Protein AF-0000000068550332 (afdb_homodimer)

Nearest PDB structures (foldseek):
  2cj7-assembly1_A  TM=9.529E-01  e=4.334E-08  Nicotiana tabacum
  2cj5-assembly1_A  TM=9.424E-01  e=5.499E-08  Nicotiana tabacum
  1xg2-assembly1_B  TM=8.913E-01  e=8.696E-07  Actinidia chinensis
  1x91-assembly1_A  TM=8.132E-01  e=9.682E-05  Arabidopsis thaliana
  1x8z-assembly3_A  TM=7.225E-01  e=2.435E-05  Arabidopsis thaliana

pLDDT: mean 89.05, std 18.59, range [26.64, 98.94]

Structure (mmCIF, N/CA/C/O backbone):
data_AF-0000000068550332-model_v1
#
loop_
_entity.id
_entity.type
_entity.pdbx_description
1 polymer 'Pectinesterase inhibitor domain-containing protein'
#
loop_
_atom_site.group_PDB
_atom_site.id
_atom_site.type_symbol
_atom_site.label_atom_id
_atom_site.label_alt_id
_atom_site.label_comp_id
_atom_site.label_asym_id
_atom_site.label_entity_id
_atom_site.label_seq_id
_atom_site.pdbx_PDB_ins_code
_atom_site.Cartn_x
_atom_site.Cartn_y
_atom_site.Cartn_z
_atom_site.occupancy
_atom_site.B_iso_or_equiv
_atom_site.auth_seq_id
_atom_site.auth_comp_id
_atom_site.auth_asym_id
_atom_site.auth_atom_id
_atom_site.pdbx_PDB_model_num
ATOM 1 N N . MET A 1 1 ? -33.625 -45.406 -83.438 1 26.64 1 MET A N 1
ATOM 2 C CA . MET A 1 1 ? -33.844 -45.594 -82 1 26.64 1 MET A CA 1
ATOM 3 C C . MET A 1 1 ? -32.531 -45.469 -81.25 1 26.64 1 MET A C 1
ATOM 5 O O . MET A 1 1 ? -32.438 -45.938 -80.125 1 26.64 1 MET A O 1
ATOM 9 N N . LYS A 1 2 ? -31.453 -45 -82 1 42 2 LYS A N 1
ATOM 10 C CA . LYS A 1 2 ? -30.094 -45.031 -81.438 1 42 2 LYS A CA 1
ATOM 11 C C . LYS A 1 2 ? -30.016 -44.344 -80.062 1 42 2 LYS A C 1
ATOM 13 O O . LYS A 1 2 ? -30.203 -43.125 -80 1 42 2 LYS A O 1
ATOM 18 N N . HIS A 1 3 ? -30.484 -45.094 -78.938 1 33.84 3 HIS A N 1
ATOM 19 C CA . HIS A 1 3 ? -30.547 -44.5 -77.625 1 33.84 3 HIS A CA 1
ATOM 20 C C . HIS A 1 3 ? -29.156 -44.312 -77 1 33.84 3 HIS A C 1
ATOM 22 O O . HIS A 1 3 ? -28.328 -45.219 -77.062 1 33.84 3 HIS A O 1
ATOM 28 N N . PHE A 1 4 ? -28.594 -43.188 -77.188 1 49.72 4 PHE A N 1
ATOM 29 C CA . PHE A 1 4 ? -27.359 -42.719 -76.562 1 49.72 4 PHE A CA 1
ATOM 30 C C . PHE A 1 4 ? -27.453 -42.781 -75.062 1 49.72 4 PHE A C 1
ATOM 32 O O . PHE A 1 4 ? -28.281 -42.094 -74.438 1 49.72 4 PHE A O 1
ATOM 39 N N . SER A 1 5 ? -27.094 -43.938 -74.438 1 38.97 5 SER A N 1
ATOM 40 C CA . SER A 1 5 ? -27.047 -44.062 -73 1 38.97 5 SER A CA 1
ATOM 41 C C . SER A 1 5 ? -25.969 -43.156 -72.375 1 38.97 5 SER A C 1
ATOM 43 O O . SER A 1 5 ? -24.844 -43.125 -72.875 1 38.97 5 SER A O 1
ATOM 45 N N . LEU A 1 6 ? -26.359 -42 -71.75 1 48.56 6 LEU A N 1
ATOM 46 C CA . LEU A 1 6 ? -25.641 -41.031 -70.875 1 48.56 6 LEU A CA 1
ATOM 47 C C . LEU A 1 6 ? -25.016 -41.75 -69.688 1 48.56 6 LEU A C 1
ATOM 49 O O . LEU A 1 6 ? -25.703 -42.344 -68.875 1 48.56 6 LEU A O 1
ATOM 53 N N . ASN A 1 7 ? -23.703 -42.156 -69.75 1 45.88 7 ASN A N 1
ATOM 54 C CA . ASN A 1 7 ? -22.906 -42.625 -68.625 1 45.88 7 ASN A CA 1
ATOM 55 C C . ASN A 1 7 ? -22.812 -41.562 -67.5 1 45.88 7 ASN A C 1
ATOM 57 O O . ASN A 1 7 ? -22.266 -40.469 -67.75 1 45.88 7 ASN A O 1
ATOM 61 N N . THR A 1 8 ? -23.734 -41.594 -66.5 1 45.69 8 THR A N 1
ATOM 62 C CA . THR A 1 8 ? -23.703 -40.781 -65.312 1 45.69 8 THR A CA 1
ATOM 63 C C . THR A 1 8 ? -22.438 -41.062 -64.5 1 45.69 8 THR A C 1
ATOM 65 O O . THR A 1 8 ? -22.203 -42.219 -64.062 1 45.69 8 THR A O 1
ATOM 68 N N . LEU A 1 9 ? -21.344 -40.375 -64.688 1 47.81 9 LEU A N 1
ATOM 69 C CA . LEU A 1 9 ? -20.141 -40.375 -63.875 1 47.81 9 LEU A CA 1
ATOM 70 C C . LEU A 1 9 ? -20.469 -40 -62.438 1 47.81 9 LEU A C 1
ATOM 72 O O . LEU A 1 9 ? -20.938 -38.875 -62.156 1 47.81 9 LEU A O 1
ATOM 76 N N . LEU A 1 10 ? -20.797 -41 -61.531 1 45.97 10 LEU A N 1
ATOM 77 C CA . LEU A 1 10 ? -20.953 -40.812 -60.094 1 45.97 10 LEU A CA 1
ATOM 78 C C . LEU A 1 10 ? -19.672 -40.281 -59.469 1 45.97 10 LEU A C 1
ATOM 80 O O . LEU A 1 10 ? -18.641 -41 -59.469 1 45.97 10 LEU A O 1
ATOM 84 N N . CYS A 1 11 ? -19.453 -38.969 -59.375 1 43.91 11 CYS A N 1
ATOM 85 C CA . CYS A 1 11 ? -18.391 -38.344 -58.594 1 43.91 11 CYS A CA 1
ATOM 86 C C . CYS A 1 11 ? -18.516 -38.688 -57.094 1 43.91 11 CYS A C 1
ATOM 88 O O . CYS A 1 11 ? -19.453 -38.25 -56.438 1 43.91 11 CYS A O 1
ATOM 90 N N . THR A 1 12 ? -17.938 -39.781 -56.688 1 48.44 12 THR A N 1
ATOM 91 C CA . THR A 1 12 ? -17.812 -40.094 -55.25 1 48.44 12 THR A CA 1
ATOM 92 C C . THR A 1 12 ? -17.078 -38.969 -54.531 1 48.44 12 THR A C 1
ATOM 94 O O . THR A 1 12 ? -15.922 -38.688 -54.812 1 48.44 12 THR A O 1
ATOM 97 N N . ILE A 1 13 ? -17.797 -38.031 -53.938 1 48.75 13 ILE A N 1
ATOM 98 C CA . ILE A 1 13 ? -17.234 -37.062 -53 1 48.75 13 ILE A CA 1
ATOM 99 C C . ILE A 1 13 ? -16.656 -37.812 -51.781 1 48.75 13 ILE A C 1
ATOM 101 O O . ILE A 1 13 ? -17.391 -38.438 -51.031 1 48.75 13 ILE A O 1
ATOM 105 N N . VAL A 1 14 ? -15.398 -38.188 -51.812 1 49.75 14 VAL A N 1
ATOM 106 C CA . VAL A 1 14 ? -14.695 -38.656 -50.625 1 49.75 14 VAL A CA 1
ATOM 107 C C . VAL A 1 14 ? -14.719 -37.594 -49.531 1 49.75 14 VAL A C 1
ATOM 109 O O . VAL A 1 14 ? -14.133 -36.531 -49.719 1 49.75 14 VAL A O 1
ATOM 112 N N . VAL A 1 15 ? -15.758 -37.594 -48.688 1 47.72 15 VAL A N 1
ATOM 113 C CA . VAL A 1 15 ? -15.742 -36.781 -47.5 1 47.72 15 VAL A CA 1
ATOM 114 C C . VAL A 1 15 ? -14.578 -37.219 -46.594 1 47.72 15 VAL A C 1
ATOM 116 O O . VAL A 1 15 ? -14.562 -38.344 -46.062 1 47.72 15 VAL A O 1
ATOM 119 N N . ALA A 1 16 ? -13.383 -36.719 -46.875 1 48.03 16 ALA A N 1
ATOM 120 C CA . ALA A 1 16 ? -12.32 -36.875 -45.906 1 48.03 16 ALA A CA 1
ATOM 121 C C . ALA A 1 16 ? -12.812 -36.5 -44.5 1 48.03 16 ALA A C 1
ATOM 123 O O . ALA A 1 16 ? -13.172 -35.375 -44.25 1 48.03 16 ALA A O 1
ATOM 124 N N . SER A 1 17 ? -13.336 -37.469 -43.812 1 45.19 17 SER A N 1
ATOM 125 C CA . SER A 1 17 ? -13.539 -37.25 -42.375 1 45.19 17 SER A CA 1
ATOM 126 C C . SER A 1 17 ? -12.289 -36.656 -41.719 1 45.19 17 SER A C 1
ATOM 128 O O . SER A 1 17 ? -11.273 -37.344 -41.594 1 45.19 17 SER A O 1
ATOM 130 N N . ILE A 1 18 ? -12.086 -35.406 -41.938 1 47.22 18 ILE A N 1
ATOM 131 C CA . ILE A 1 18 ? -11.102 -34.844 -41.031 1 47.22 18 ILE A CA 1
ATOM 132 C C . ILE A 1 18 ? -11.352 -35.312 -39.625 1 47.22 18 ILE A C 1
ATOM 134 O O . ILE A 1 18 ? -12.359 -34.969 -39 1 47.22 18 ILE A O 1
ATOM 138 N N . ALA A 1 19 ? -10.914 -36.531 -39.25 1 46.69 19 ALA A N 1
ATOM 139 C CA . ALA A 1 19 ? -10.82 -36.844 -37.812 1 46.69 19 ALA A CA 1
ATOM 140 C C . ALA A 1 19 ? -10.25 -35.688 -37.031 1 46.69 19 ALA A C 1
ATOM 142 O O . ALA A 1 19 ? -9.062 -35.344 -37.156 1 46.69 19 ALA A O 1
ATOM 143 N N . ILE A 1 20 ? -11.07 -34.719 -36.688 1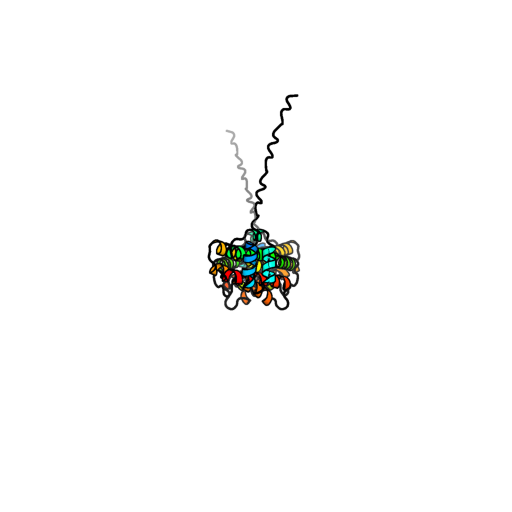 44.22 20 ILE A N 1
ATOM 144 C CA . ILE A 1 20 ? -10.633 -33.844 -35.625 1 44.22 20 ILE A CA 1
ATOM 145 C C . ILE A 1 20 ? -10.031 -34.656 -34.5 1 44.22 20 ILE A C 1
ATOM 147 O O . ILE A 1 20 ? -10.734 -35.469 -33.875 1 44.22 20 ILE A O 1
ATOM 151 N N . ALA A 1 21 ? -8.836 -35.125 -34.562 1 43.44 21 ALA A N 1
ATOM 152 C CA . ALA A 1 21 ? -8.172 -35.656 -33.375 1 43.44 21 ALA A CA 1
ATOM 153 C C . ALA A 1 21 ? -8.68 -34.969 -32.094 1 43.44 21 ALA A C 1
ATOM 155 O O . ALA A 1 21 ? -8.672 -33.719 -32.031 1 43.44 21 ALA A O 1
ATOM 156 N N . PRO A 1 22 ? -9.602 -35.406 -31.312 1 43.31 22 PRO A N 1
ATOM 157 C CA . PRO A 1 22 ? -10.102 -34.781 -30.094 1 43.31 22 PRO A CA 1
ATOM 158 C C . PRO A 1 22 ? -9.016 -34.031 -29.328 1 43.31 22 PRO A C 1
ATOM 160 O O . PRO A 1 22 ? -7.844 -34.406 -29.391 1 43.31 22 PRO A O 1
ATOM 163 N N . CYS A 1 23 ? -9.164 -32.719 -28.766 1 46.66 23 CYS A N 1
ATOM 164 C CA . CYS A 1 23 ? -8.68 -31.875 -27.688 1 46.66 23 CYS A CA 1
ATOM 165 C C . CYS A 1 23 ? -8.281 -32.688 -26.469 1 46.66 23 CYS A C 1
ATOM 167 O O . CYS A 1 23 ? -8.742 -32.438 -25.359 1 46.66 23 CYS A O 1
ATOM 169 N N . GLU A 1 24 ? -8.211 -33.969 -26.578 1 52.16 24 GLU A N 1
ATOM 170 C CA . GLU A 1 24 ? -7.863 -34.938 -25.531 1 52.16 24 GLU A CA 1
ATOM 171 C C . GLU A 1 24 ? -6.555 -34.562 -24.844 1 52.16 24 GLU A C 1
ATOM 173 O O . GLU A 1 24 ? -6.406 -34.719 -23.625 1 52.16 24 GLU A O 1
ATOM 178 N N . SER A 1 25 ? -5.633 -34.031 -25.672 1 53.47 25 SER A N 1
ATOM 179 C CA . SER A 1 25 ? -4.285 -33.781 -25.172 1 53.47 25 SER A CA 1
ATOM 180 C C . SER A 1 25 ? -4.293 -32.656 -24.125 1 53.47 25 SER A C 1
ATOM 182 O O . SER A 1 25 ? -3.662 -32.781 -23.078 1 53.47 25 SER A O 1
ATOM 184 N N . ASP A 1 26 ? -5.273 -31.703 -24.359 1 66.69 26 ASP A N 1
ATOM 185 C CA . ASP A 1 26 ? -5.297 -30.578 -23.438 1 66.69 26 ASP A CA 1
ATOM 186 C C . ASP A 1 26 ? -5.941 -30.969 -22.109 1 66.69 26 ASP A C 1
ATOM 188 O O . ASP A 1 26 ? -5.434 -30.609 -21.047 1 66.69 26 ASP A O 1
ATOM 192 N N . ASP A 1 27 ? -6.84 -32 -22.281 1 84.44 27 ASP A N 1
ATOM 193 C CA . ASP A 1 27 ? -7.551 -32.406 -21.062 1 84.44 27 ASP A CA 1
ATOM 194 C C . ASP A 1 27 ? -6.68 -33.281 -20.188 1 84.44 27 ASP A C 1
ATOM 196 O O . ASP A 1 27 ? -6.711 -33.188 -18.969 1 84.44 27 ASP A O 1
ATOM 200 N N . LYS A 1 28 ? -5.898 -34.062 -20.906 1 91.12 28 LYS A N 1
ATOM 201 C CA . LYS A 1 28 ? -5.027 -34.938 -20.109 1 91.12 28 LYS A CA 1
ATOM 202 C C . LYS A 1 28 ? -3.932 -34.156 -19.422 1 91.12 28 LYS A C 1
ATOM 204 O O . LYS A 1 28 ? -3.625 -34.375 -18.25 1 91.12 28 LYS A O 1
ATOM 209 N N . LEU A 1 29 ? -3.381 -33.25 -20.125 1 95.31 29 LEU A N 1
ATOM 210 C CA . LEU A 1 29 ? -2.344 -32.406 -19.562 1 95.31 29 LEU A CA 1
ATOM 211 C C . LEU A 1 29 ? -2.871 -31.625 -18.359 1 95.31 29 LEU A C 1
ATOM 213 O O . LEU A 1 29 ? -2.219 -31.578 -17.312 1 95.31 29 LEU A O 1
ATOM 217 N N . ILE A 1 30 ? -4.039 -31.078 -18.516 1 97.38 30 ILE A N 1
ATOM 218 C CA . ILE A 1 30 ? -4.652 -30.281 -17.453 1 97.38 30 ILE A CA 1
ATOM 219 C C . ILE A 1 30 ? -4.938 -31.172 -16.25 1 97.38 30 ILE A C 1
ATOM 221 O O . ILE A 1 30 ? -4.559 -30.844 -15.125 1 97.38 30 ILE A O 1
ATOM 225 N N . THR A 1 31 ? -5.531 -32.312 -16.5 1 96.12 31 THR A N 1
ATOM 226 C CA . THR A 1 31 ? -5.93 -33.188 -15.414 1 96.12 31 THR A CA 1
ATOM 227 C C . THR A 1 31 ? -4.703 -33.75 -14.68 1 96.12 31 THR A C 1
ATOM 229 O O . THR A 1 31 ? -4.68 -33.781 -13.445 1 96.12 31 THR A O 1
ATOM 232 N N . GLU A 1 32 ? -3.697 -34.125 -15.336 1 97 32 GLU A N 1
ATOM 233 C CA . GLU A 1 32 ? -2.484 -34.656 -14.727 1 97 32 GLU A CA 1
ATOM 234 C C . GLU A 1 32 ? -1.747 -33.594 -13.93 1 97 32 GLU A C 1
ATOM 236 O O . GLU A 1 32 ? -1.318 -33.844 -12.797 1 97 32 GLU A O 1
ATOM 241 N N . THR A 1 33 ? -1.634 -32.469 -14.562 1 98.12 33 THR A N 1
ATOM 242 C CA . THR A 1 33 ? -0.963 -31.375 -13.883 1 98.12 33 THR A CA 1
ATOM 243 C C . THR A 1 33 ? -1.729 -30.969 -12.625 1 98.12 33 THR A C 1
ATOM 245 O O . THR A 1 33 ? -1.137 -30.797 -11.555 1 98.12 33 THR A O 1
ATOM 248 N N . CYS A 1 34 ? -3.021 -30.844 -12.719 1 98.62 34 CYS A N 1
ATOM 249 C CA . CYS A 1 34 ? -3.852 -30.359 -11.625 1 98.62 34 CYS A CA 1
ATOM 250 C C . CYS A 1 34 ? -3.938 -31.391 -10.508 1 98.62 34 CYS A C 1
ATOM 252 O O . CYS A 1 34 ? -4.109 -31.031 -9.336 1 98.62 34 CYS A O 1
ATOM 254 N N . SER A 1 35 ? -3.758 -32.625 -10.828 1 98.62 35 SER A N 1
ATOM 255 C CA . SER A 1 35 ? -3.84 -33.688 -9.812 1 98.62 35 SER A CA 1
ATOM 256 C C . SER A 1 35 ? -2.721 -33.531 -8.781 1 98.62 35 SER A C 1
ATOM 258 O O . SER A 1 35 ? -2.826 -34.062 -7.668 1 98.62 35 SER A O 1
ATOM 260 N N . LYS A 1 36 ? -1.7 -32.781 -9.117 1 98.62 36 LYS A N 1
ATOM 261 C CA . LYS A 1 36 ? -0.536 -32.625 -8.25 1 98.62 36 LYS A CA 1
ATOM 262 C C . LYS A 1 36 ? -0.575 -31.297 -7.52 1 98.62 36 LYS A C 1
ATOM 264 O O . LYS A 1 36 ? 0.434 -30.859 -6.961 1 98.62 36 LYS A O 1
ATOM 269 N N . THR A 1 37 ? -1.691 -30.688 -7.52 1 98.75 37 THR A N 1
ATOM 270 C CA . THR A 1 37 ? -1.859 -29.438 -6.797 1 98.75 37 THR A CA 1
ATOM 271 C C . THR A 1 37 ? -2.682 -29.641 -5.527 1 98.75 37 THR A C 1
ATOM 273 O O . THR A 1 37 ? -3.373 -30.656 -5.395 1 98.75 37 THR A O 1
ATOM 276 N N . PRO A 1 38 ? -2.631 -28.641 -4.602 1 98.75 38 PRO A N 1
ATOM 277 C CA . PRO A 1 38 ? -3.389 -28.797 -3.359 1 98.75 38 PRO A CA 1
ATOM 278 C C . PRO A 1 38 ? -4.898 -28.703 -3.574 1 98.75 38 PRO A C 1
ATOM 280 O O . PRO A 1 38 ? -5.676 -29.156 -2.723 1 98.75 38 PRO A O 1
ATOM 283 N N . TYR A 1 39 ? -5.324 -28.188 -4.664 1 98.62 39 TYR A N 1
ATOM 284 C CA . TYR A 1 39 ? -6.738 -28.016 -4.984 1 98.62 39 TYR A CA 1
ATOM 285 C C . TYR A 1 39 ? -7.039 -28.5 -6.398 1 98.62 39 TYR A C 1
ATOM 287 O O . TYR A 1 39 ? -7.367 -27.688 -7.273 1 98.62 39 TYR A O 1
ATOM 295 N N . PRO A 1 40 ? -7.023 -29.844 -6.586 1 98.5 40 PRO A N 1
ATOM 296 C CA . PRO A 1 40 ? -7.098 -30.391 -7.945 1 98.5 40 PRO A CA 1
ATOM 297 C C . PRO A 1 40 ? -8.375 -29.984 -8.672 1 98.5 40 PRO A C 1
ATOM 299 O O . PRO A 1 40 ? -8.328 -29.594 -9.844 1 98.5 40 PRO A O 1
ATOM 302 N N . ALA A 1 41 ? -9.484 -30.062 -8.023 1 98.12 41 ALA A N 1
ATOM 303 C CA . ALA A 1 41 ? -10.75 -29.75 -8.68 1 98.12 41 ALA A CA 1
ATOM 304 C C . ALA A 1 41 ? -10.82 -28.281 -9.055 1 98.12 41 ALA A C 1
ATOM 306 O O . ALA A 1 41 ? -11.242 -27.922 -10.156 1 98.12 41 ALA A O 1
ATOM 307 N N . GLN A 1 42 ? -10.422 -27.438 -8.125 1 98.56 42 GLN A N 1
ATOM 308 C CA . GLN A 1 42 ? -10.422 -26 -8.391 1 98.56 42 GLN A CA 1
ATOM 309 C C . GLN A 1 42 ? -9.43 -25.656 -9.492 1 98.56 42 GLN A C 1
ATOM 311 O O . GLN A 1 42 ? -9.711 -24.797 -10.344 1 98.56 42 GLN A O 1
ATOM 316 N N . CYS A 1 43 ? -8.297 -26.297 -9.445 1 98.56 43 CYS A N 1
ATOM 317 C CA . CYS A 1 43 ? -7.293 -26.109 -10.484 1 98.56 43 CYS A CA 1
ATOM 318 C C . CYS A 1 43 ? -7.883 -26.344 -11.867 1 98.56 43 CYS A C 1
ATOM 320 O O . CYS A 1 43 ? -7.762 -25.5 -12.758 1 98.56 43 CYS A O 1
ATOM 322 N N . VAL A 1 44 ? -8.523 -27.453 -12.039 1 98.12 44 VAL A N 1
ATOM 323 C CA . VAL A 1 44 ? -9.148 -27.781 -13.312 1 98.12 44 VAL A CA 1
ATOM 324 C C . VAL A 1 44 ? -10.172 -26.719 -13.68 1 98.12 44 VAL A C 1
ATOM 326 O O . VAL A 1 44 ? -10.211 -26.25 -14.82 1 98.12 44 VAL A O 1
ATOM 329 N N . SER A 1 45 ? -10.969 -26.344 -12.742 1 97.62 45 SER A N 1
ATOM 330 C CA . SER A 1 45 ? -12.023 -25.359 -12.977 1 97.62 45 SER A CA 1
ATOM 331 C C . SER A 1 45 ? -11.445 -24.016 -13.422 1 97.62 45 SER A C 1
ATOM 333 O O . SER A 1 45 ? -11.922 -23.422 -14.383 1 97.62 45 SER A O 1
ATOM 335 N N . TYR A 1 46 ? -10.414 -23.516 -12.734 1 97.88 46 TYR A N 1
ATOM 336 C CA . TYR A 1 46 ? -9.812 -22.234 -13.07 1 97.88 46 TYR A CA 1
ATOM 337 C C . TYR A 1 46 ? -9.219 -22.266 -14.477 1 97.88 46 TYR A C 1
ATOM 339 O O . TYR A 1 46 ? -9.414 -21.344 -15.258 1 97.88 46 TYR A O 1
ATOM 347 N N . ILE A 1 47 ? -8.508 -23.312 -14.766 1 97.69 47 ILE A N 1
ATOM 348 C CA . ILE A 1 47 ? -7.812 -23.391 -16.047 1 97.69 47 ILE A CA 1
ATOM 349 C C . ILE A 1 47 ? -8.828 -23.531 -17.172 1 97.69 47 ILE A C 1
ATOM 351 O O . ILE A 1 47 ? -8.727 -22.844 -18.188 1 97.69 47 ILE A O 1
ATOM 355 N N . LYS A 1 48 ? -9.805 -24.312 -17.031 1 95.75 48 LYS A N 1
ATOM 356 C CA . LYS A 1 48 ? -10.781 -24.578 -18.078 1 95.75 48 LYS A CA 1
ATOM 357 C C . LYS A 1 48 ? -11.68 -23.359 -18.312 1 95.75 48 LYS A C 1
ATOM 359 O O . LYS A 1 48 ? -12.289 -23.219 -19.375 1 95.75 48 LYS A O 1
ATOM 364 N N . ALA A 1 49 ? -11.75 -22.547 -17.297 1 95.44 49 ALA A N 1
ATOM 365 C CA . ALA A 1 49 ? -12.523 -21.312 -17.453 1 95.44 49 ALA A CA 1
ATOM 366 C C . ALA A 1 49 ? -11.812 -20.328 -18.391 1 95.44 49 ALA A C 1
ATOM 368 O O . ALA A 1 49 ? -12.414 -19.375 -18.859 1 95.44 49 ALA A O 1
ATOM 369 N N . ASN A 1 50 ? -10.594 -20.531 -18.562 1 93.38 50 ASN A N 1
ATOM 370 C CA . ASN A 1 50 ? -9.812 -19.703 -19.469 1 93.38 50 ASN A CA 1
ATOM 371 C C . ASN A 1 50 ? -9.812 -20.281 -20.891 1 93.38 50 ASN A C 1
ATOM 373 O O . ASN A 1 50 ? -9.352 -21.391 -21.109 1 93.38 50 ASN A O 1
ATOM 377 N N . TYR A 1 51 ? -10.203 -19.531 -21.844 1 88.75 51 TYR A N 1
ATOM 378 C CA . TYR A 1 51 ? -10.367 -20 -23.219 1 88.75 51 TYR A CA 1
ATOM 379 C C . TYR A 1 51 ? -9.023 -20.375 -23.812 1 88.75 51 TYR A C 1
ATOM 381 O O . TYR A 1 51 ? -8.961 -21.203 -24.734 1 88.75 51 TYR A O 1
ATOM 389 N N . LYS A 1 52 ? -8.023 -19.828 -23.281 1 90.12 52 LYS A N 1
ATOM 390 C CA . LYS A 1 52 ? -6.691 -20.125 -23.797 1 90.12 52 LYS A CA 1
ATOM 391 C C . LYS A 1 52 ? -6.258 -21.531 -23.438 1 90.12 52 LYS A C 1
ATOM 393 O O . LYS A 1 52 ? -5.27 -22.047 -23.969 1 90.12 52 LYS A O 1
ATOM 398 N N . SER A 1 53 ? -7.008 -22.172 -22.562 1 90.81 53 SER A N 1
ATOM 399 C CA . SER A 1 53 ? -6.645 -23.5 -22.109 1 90.81 53 SER A CA 1
ATOM 400 C C . SER A 1 53 ? -6.73 -24.516 -23.234 1 90.81 53 SER A C 1
ATOM 402 O O . SER A 1 53 ? -6.074 -25.562 -23.188 1 90.81 53 SER A O 1
ATOM 404 N N . ASN A 1 54 ? -7.461 -24.25 -24.25 1 87.69 54 ASN A N 1
ATOM 405 C CA . ASN A 1 54 ? -7.668 -25.172 -25.344 1 87.69 54 ASN A CA 1
ATOM 406 C C . ASN A 1 54 ? -6.422 -25.297 -26.219 1 87.69 54 ASN A C 1
ATOM 408 O O . ASN A 1 54 ? -6.25 -26.281 -26.938 1 87.69 54 ASN A O 1
ATOM 412 N N . ASP A 1 55 ? -5.551 -24.344 -26.109 1 86.62 55 ASP A N 1
ATOM 413 C CA . ASP A 1 55 ? -4.387 -24.328 -26.984 1 86.62 55 ASP A CA 1
ATOM 414 C C . ASP A 1 55 ? -3.09 -24.391 -26.188 1 86.62 55 ASP A C 1
ATOM 416 O O . ASP A 1 55 ? -2.01 -24.125 -26.719 1 86.62 55 ASP A O 1
ATOM 420 N N . VAL A 1 56 ? -3.27 -24.719 -24.922 1 90.62 56 VAL A N 1
ATOM 421 C CA . VAL A 1 56 ? -2.09 -24.625 -24.078 1 90.62 56 VAL A CA 1
ATOM 422 C C . VAL A 1 56 ? -1.196 -25.844 -24.281 1 90.62 56 VAL A C 1
ATOM 424 O O . VAL A 1 56 ? -1.688 -26.969 -24.406 1 90.62 56 VAL A O 1
ATOM 427 N N . LYS A 1 57 ? 0.08 -25.406 -24.547 1 86.56 57 LYS A N 1
ATOM 428 C CA . LYS A 1 57 ? 1.048 -26.484 -24.719 1 86.56 57 LYS A CA 1
ATOM 429 C C . LYS A 1 57 ? 1.954 -26.609 -23.484 1 86.56 57 LYS A C 1
ATOM 431 O O . LYS A 1 57 ? 2.67 -25.656 -23.141 1 86.56 57 LYS A O 1
ATOM 436 N N . GLY A 1 58 ? 1.833 -27.703 -22.719 1 94.81 58 GLY A N 1
ATOM 437 C CA . GLY A 1 58 ? 2.768 -28.031 -21.656 1 94.81 58 GLY A CA 1
ATOM 438 C C . GLY A 1 58 ? 2.41 -27.406 -20.328 1 94.81 58 GLY A C 1
ATOM 439 O O . GLY A 1 58 ? 1.438 -26.656 -20.234 1 94.81 58 GLY A O 1
ATOM 440 N N . ILE A 1 59 ? 3.186 -27.703 -19.344 1 97.88 59 ILE A N 1
ATOM 441 C CA . ILE A 1 59 ? 2.938 -27.297 -17.969 1 97.88 59 ILE A CA 1
ATOM 442 C C . ILE A 1 59 ? 3.191 -25.812 -17.812 1 97.88 59 ILE A C 1
ATOM 444 O O . ILE A 1 59 ? 2.463 -25.125 -17.078 1 97.88 59 ILE A O 1
ATOM 448 N N . ALA A 1 60 ? 4.184 -25.234 -18.531 1 98 60 ALA A N 1
ATOM 449 C CA . ALA A 1 60 ? 4.492 -23.812 -18.453 1 98 60 ALA A CA 1
ATOM 450 C C . ALA A 1 60 ? 3.312 -22.969 -18.922 1 98 60 ALA A C 1
ATOM 452 O O . ALA A 1 60 ? 3.023 -21.922 -18.328 1 98 60 ALA A O 1
ATOM 453 N N . GLY A 1 61 ? 2.699 -23.406 -19.969 1 97.62 61 GLY A N 1
ATOM 454 C CA . GLY A 1 61 ? 1.518 -22.703 -20.453 1 97.62 61 GLY A CA 1
ATOM 455 C C . GLY A 1 61 ? 0.393 -22.672 -19.438 1 97.62 61 GLY A C 1
ATOM 456 O O . GLY A 1 61 ? -0.313 -21.672 -19.312 1 97.62 61 GLY A O 1
ATOM 457 N N . LEU A 1 62 ? 0.218 -23.734 -18.672 1 98.38 62 LEU A N 1
ATOM 458 C CA . LEU A 1 62 ? -0.772 -23.781 -17.609 1 98.38 62 LEU A CA 1
ATOM 459 C C . LEU A 1 62 ? -0.41 -22.812 -16.484 1 98.38 62 LEU A C 1
ATOM 461 O O . LEU A 1 62 ? -1.288 -22.172 -15.906 1 98.38 62 LEU A O 1
ATOM 465 N N . GLY A 1 63 ? 0.898 -22.781 -16.203 1 98.56 63 GLY A N 1
ATOM 466 C CA . GLY A 1 63 ? 1.361 -21.797 -15.242 1 98.56 63 GLY A CA 1
ATOM 467 C C . GLY A 1 63 ? 1.021 -20.375 -15.641 1 98.56 63 GLY A C 1
ATOM 468 O O . GLY A 1 63 ? 0.57 -19.578 -14.805 1 98.56 63 GLY A O 1
ATOM 469 N N . ILE A 1 64 ? 1.167 -20.031 -16.922 1 98.56 64 ILE A N 1
ATOM 470 C CA . ILE A 1 64 ? 0.869 -18.703 -17.438 1 98.56 64 ILE A CA 1
ATOM 471 C C . ILE A 1 64 ? -0.62 -18.406 -17.266 1 98.56 64 ILE A C 1
ATOM 473 O O . ILE A 1 64 ? -0.997 -17.328 -16.812 1 98.56 64 ILE A O 1
ATOM 477 N N . ILE A 1 65 ? -1.415 -19.344 -17.547 1 98.19 65 ILE A N 1
ATOM 478 C CA . ILE A 1 65 ? -2.857 -19.172 -17.406 1 98.19 65 ILE A CA 1
ATOM 479 C C . ILE A 1 65 ? -3.203 -18.922 -15.945 1 98.19 65 ILE A C 1
ATOM 481 O O . ILE A 1 65 ? -4 -18.031 -15.633 1 98.19 65 ILE A O 1
ATOM 485 N N . MET A 1 66 ? -2.617 -19.656 -15.031 1 98.69 66 MET A N 1
ATOM 486 C CA . MET A 1 66 ? -2.914 -19.516 -13.609 1 98.69 66 MET A CA 1
ATOM 487 C C . MET A 1 66 ? -2.457 -18.141 -13.094 1 98.69 66 MET A C 1
ATOM 489 O O . MET A 1 66 ? -3.131 -17.531 -12.258 1 98.69 66 MET A O 1
ATOM 493 N N . ALA A 1 67 ? -1.288 -17.672 -13.547 1 98.88 67 ALA A N 1
ATOM 494 C CA . ALA A 1 67 ? -0.828 -16.328 -13.164 1 98.88 67 ALA A CA 1
ATOM 495 C C . ALA A 1 67 ? -1.794 -15.258 -13.648 1 98.88 67 ALA A C 1
ATOM 497 O O . ALA A 1 67 ? -2.08 -14.305 -12.93 1 98.88 67 ALA A O 1
ATOM 498 N N . GLN A 1 68 ? -2.314 -15.453 -14.797 1 98.62 68 GLN A N 1
ATOM 499 C CA . GLN A 1 68 ? -3.295 -14.516 -15.336 1 98.62 68 GLN A CA 1
ATOM 500 C C . GLN A 1 68 ? -4.602 -14.57 -14.547 1 98.62 68 GLN A C 1
ATOM 502 O O . GLN A 1 68 ? -5.238 -13.547 -14.312 1 98.62 68 GLN A O 1
ATOM 507 N N . ASP A 1 69 ? -4.969 -15.75 -14.195 1 98.62 69 ASP A N 1
ATOM 508 C CA . ASP A 1 69 ? -6.16 -15.898 -13.375 1 98.62 69 ASP A CA 1
ATOM 509 C C . ASP A 1 69 ? -5.988 -15.195 -12.023 1 98.62 69 ASP A C 1
ATOM 511 O O . ASP A 1 69 ? -6.934 -14.594 -11.508 1 98.62 69 ASP A O 1
ATOM 515 N N . PHE A 1 70 ? -4.82 -15.281 -11.453 1 98.88 70 PHE A N 1
ATOM 516 C CA . PHE A 1 70 ? -4.535 -14.555 -10.219 1 98.88 70 PHE A CA 1
ATOM 517 C C . PHE A 1 70 ? -4.762 -13.062 -10.406 1 98.88 70 PHE A C 1
ATOM 519 O O . PHE A 1 70 ? -5.422 -12.422 -9.586 1 98.88 70 PHE A O 1
ATOM 526 N N . GLN A 1 71 ? -4.223 -12.523 -11.484 1 98.81 71 GLN A N 1
ATOM 527 C CA . GLN A 1 71 ? -4.387 -11.102 -11.75 1 98.81 71 GLN A CA 1
ATOM 528 C C . GLN A 1 71 ? -5.863 -10.719 -11.82 1 98.81 71 GLN A C 1
ATOM 530 O O . GLN A 1 71 ? -6.281 -9.719 -11.234 1 98.81 71 GLN A O 1
ATOM 535 N N . LEU A 1 72 ? -6.59 -11.492 -12.453 1 98.5 72 LEU A N 1
ATOM 536 C CA . LEU A 1 72 ? -8.008 -11.211 -12.641 1 98.5 72 LEU A CA 1
ATOM 537 C C . LEU A 1 72 ? -8.758 -11.266 -11.312 1 98.5 72 LEU A C 1
ATOM 539 O O . LEU A 1 72 ? -9.5 -10.344 -10.969 1 98.5 72 LEU A O 1
ATOM 543 N N . LYS A 1 73 ? -8.516 -12.328 -10.547 1 98.75 73 LYS A N 1
ATOM 544 C CA . LYS A 1 73 ? -9.258 -12.539 -9.312 1 98.75 73 LYS A CA 1
ATOM 545 C C . LYS A 1 73 ? -8.805 -11.562 -8.227 1 98.75 73 LYS A C 1
ATOM 547 O O . LYS A 1 73 ? -9.578 -11.211 -7.336 1 98.75 73 LYS A O 1
ATOM 552 N N . ALA A 1 74 ? -7.59 -11.094 -8.336 1 98.81 74 ALA A N 1
ATOM 553 C CA . ALA A 1 74 ? -7.023 -10.188 -7.34 1 98.81 74 ALA A CA 1
ATOM 554 C C . ALA A 1 74 ? -7.625 -8.789 -7.473 1 98.81 74 ALA A C 1
ATOM 556 O O . ALA A 1 74 ? -7.48 -7.953 -6.574 1 98.81 74 ALA A O 1
ATOM 557 N N . GLU A 1 75 ? -8.352 -8.492 -8.547 1 98.81 75 GLU A N 1
ATOM 558 C CA . GLU A 1 75 ? -9.008 -7.195 -8.711 1 98.81 75 GLU A CA 1
ATOM 559 C C . GLU A 1 75 ? -10.148 -7.016 -7.715 1 98.81 75 GLU A C 1
ATOM 561 O O . GLU A 1 75 ? -10.422 -5.902 -7.27 1 98.81 75 GLU A O 1
ATOM 566 N N . ALA A 1 76 ? -10.727 -8.102 -7.352 1 98.62 76 ALA A N 1
ATOM 567 C CA . ALA A 1 76 ? -11.891 -8.008 -6.477 1 98.62 76 ALA A CA 1
ATOM 568 C C . ALA A 1 76 ? -11.5 -7.465 -5.102 1 98.62 76 ALA A C 1
ATOM 570 O O . ALA A 1 76 ? -12.086 -6.484 -4.629 1 98.62 76 ALA A O 1
ATOM 571 N N . PRO A 1 77 ? -10.516 -8.094 -4.367 1 98.69 77 PRO A N 1
ATOM 572 C CA . PRO A 1 77 ? -10.133 -7.496 -3.086 1 98.69 77 PRO A CA 1
ATOM 573 C C . PRO A 1 77 ? -9.609 -6.07 -3.23 1 98.69 77 PRO A C 1
ATOM 575 O O . PRO A 1 77 ? -9.852 -5.227 -2.363 1 98.69 77 PRO A O 1
ATOM 578 N N . LYS A 1 78 ? -8.938 -5.762 -4.277 1 98.31 78 LYS A N 1
ATOM 579 C CA . LYS A 1 78 ? -8.469 -4.398 -4.523 1 98.31 78 LYS A CA 1
ATOM 580 C C . LYS A 1 78 ? -9.633 -3.416 -4.574 1 98.31 78 LYS A C 1
ATOM 582 O O . LYS A 1 78 ? -9.586 -2.35 -3.959 1 98.31 78 LYS A O 1
ATOM 587 N N . ASP A 1 79 ? -10.641 -3.795 -5.289 1 98.25 79 ASP A N 1
ATOM 588 C CA . ASP A 1 79 ? -11.805 -2.932 -5.473 1 98.25 79 ASP A CA 1
ATOM 589 C C . ASP A 1 79 ? -12.531 -2.705 -4.148 1 98.25 79 ASP A C 1
ATOM 591 O O . ASP A 1 79 ? -12.938 -1.582 -3.842 1 98.25 79 ASP A O 1
ATOM 595 N N . ILE A 1 80 ? -12.711 -3.717 -3.434 1 98.56 80 ILE A N 1
ATOM 596 C CA . ILE A 1 80 ? -13.398 -3.623 -2.15 1 98.56 80 ILE A CA 1
ATOM 597 C C . ILE A 1 80 ? -12.617 -2.701 -1.215 1 98.56 80 ILE A C 1
ATOM 599 O O . ILE A 1 80 ? -13.195 -1.794 -0.607 1 98.56 80 ILE A O 1
ATOM 603 N N . LEU A 1 81 ? -11.312 -2.902 -1.13 1 98.31 81 LEU A N 1
ATOM 604 C CA . LEU A 1 81 ? -10.469 -2.1 -0.253 1 98.31 81 LEU A CA 1
ATOM 605 C C . LEU A 1 81 ? -10.484 -0.634 -0.678 1 98.31 81 LEU A C 1
ATOM 607 O O . LEU A 1 81 ? -10.609 0.259 0.163 1 98.31 81 LEU A O 1
ATOM 611 N N . PHE A 1 82 ? -10.359 -0.422 -1.954 1 97.5 82 PHE A N 1
ATOM 612 C CA . PHE A 1 82 ? -10.344 0.938 -2.479 1 97.5 82 PHE A CA 1
ATOM 613 C C . PHE A 1 82 ? -11.625 1.676 -2.111 1 97.5 82 PHE A C 1
ATOM 615 O O . PHE A 1 82 ? -11.578 2.82 -1.657 1 97.5 82 PHE A O 1
ATOM 622 N N . LYS A 1 83 ? -12.734 1.01 -2.289 1 98 83 LYS A N 1
ATOM 623 C CA . LYS A 1 83 ? -14.023 1.618 -1.995 1 98 83 LYS A CA 1
ATOM 624 C C . LYS A 1 83 ? -14.164 1.913 -0.504 1 98 83 LYS A C 1
ATOM 626 O O . LYS A 1 83 ? -14.648 2.979 -0.121 1 98 83 LYS A O 1
ATOM 631 N N . MET A 1 84 ? -13.695 0.99 0.307 1 97.88 84 MET A N 1
ATOM 632 C CA . MET A 1 84 ? -13.797 1.184 1.75 1 97.88 84 MET A CA 1
ATOM 633 C C . MET A 1 84 ? -12.922 2.346 2.207 1 97.88 84 MET A C 1
ATOM 635 O O . MET A 1 84 ? -13.359 3.188 2.992 1 97.88 84 MET A O 1
ATOM 639 N N . ILE A 1 85 ? -11.742 2.391 1.755 1 97.19 85 ILE A N 1
ATOM 640 C CA . ILE A 1 85 ? -10.797 3.441 2.113 1 97.19 85 ILE A CA 1
ATOM 641 C C . ILE A 1 85 ? -11.336 4.797 1.663 1 97.19 85 ILE A C 1
ATOM 643 O O . ILE A 1 85 ? -11.328 5.762 2.432 1 97.19 85 ILE A O 1
ATOM 647 N N . SER A 1 86 ? -11.844 4.832 0.469 1 94.81 86 SER A N 1
ATOM 648 C CA . SER A 1 86 ? -12.336 6.078 -0.116 1 94.81 86 SER A CA 1
ATOM 649 C C . SER A 1 86 ? -13.562 6.598 0.632 1 94.81 86 SER A C 1
ATOM 651 O O . SER A 1 86 ? -13.75 7.809 0.76 1 94.81 86 SER A O 1
ATOM 653 N N . ALA A 1 87 ? -14.32 5.695 1.196 1 95.94 87 ALA A N 1
ATOM 654 C CA . ALA A 1 87 ? -15.531 6.07 1.917 1 95.94 87 ALA A CA 1
ATOM 655 C C . ALA A 1 87 ? -15.227 6.367 3.383 1 95.94 87 ALA A C 1
ATOM 657 O O . ALA A 1 87 ? -16.125 6.773 4.137 1 95.94 87 ALA A O 1
ATOM 658 N N . GLY A 1 88 ? -14.031 6.207 3.744 1 93.88 88 GLY A N 1
ATOM 659 C CA . GLY A 1 88 ? -13.656 6.445 5.129 1 93.88 88 GLY A CA 1
ATOM 660 C C . GLY A 1 88 ?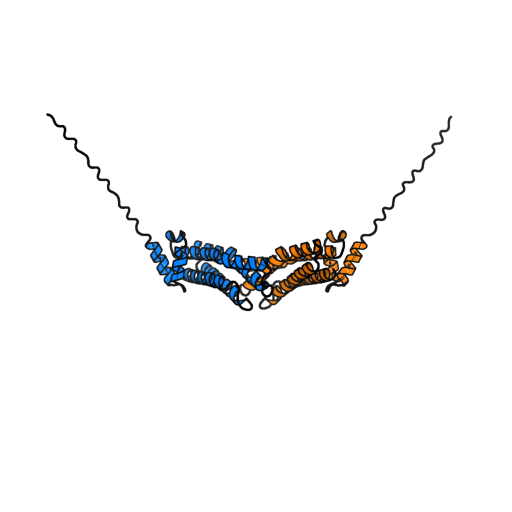 -14.203 5.402 6.086 1 93.88 88 GLY A C 1
ATOM 661 O O . GLY A 1 88 ? -14.375 5.668 7.277 1 93.88 88 GLY A O 1
ATOM 662 N N . LYS A 1 89 ? -14.453 4.246 5.5 1 94.75 89 LYS A N 1
ATOM 663 C CA . LYS A 1 89 ? -14.992 3.18 6.336 1 94.75 89 LYS A CA 1
ATOM 664 C C . LYS A 1 89 ? -13.891 2.502 7.145 1 94.75 89 LYS A C 1
ATOM 666 O O . LYS A 1 89 ? -12.789 2.279 6.637 1 94.75 89 LYS A O 1
ATOM 671 N N . ARG A 1 90 ? -14.211 2.176 8.414 1 93.38 90 ARG A N 1
ATOM 672 C CA . ARG A 1 90 ? -13.344 1.458 9.344 1 93.38 90 ARG A CA 1
ATOM 673 C C . ARG A 1 90 ? -12 2.16 9.484 1 93.38 90 ARG A C 1
ATOM 675 O O . ARG A 1 90 ? -10.953 1.583 9.164 1 93.38 90 ARG A O 1
ATOM 682 N N . PRO A 1 91 ? -12.07 3.369 9.992 1 92.75 91 PRO A N 1
ATOM 683 C CA . PRO A 1 91 ? -10.828 4.113 10.18 1 92.75 91 PRO A CA 1
ATOM 684 C C . PRO A 1 91 ? -9.859 3.418 11.141 1 92.75 91 PRO A C 1
ATOM 686 O O . PRO A 1 91 ? -8.648 3.637 11.062 1 92.75 91 PRO A O 1
ATOM 689 N N . ASP A 1 92 ? -10.32 2.453 11.953 1 91.62 92 ASP A N 1
ATOM 690 C CA . ASP A 1 92 ? -9.523 1.751 12.953 1 91.62 92 ASP A CA 1
ATOM 691 C C . ASP A 1 92 ? -8.531 0.792 12.289 1 91.62 92 ASP A C 1
ATOM 693 O O . ASP A 1 92 ? -7.504 0.45 12.875 1 91.62 92 ASP A O 1
ATOM 697 N N . ILE A 1 93 ? -8.828 0.413 11.055 1 94.75 93 ILE A N 1
ATOM 698 C CA . ILE A 1 93 ? -7.938 -0.512 10.367 1 94.75 93 ILE A CA 1
ATOM 699 C C . ILE A 1 93 ? -7.523 0.078 9.023 1 94.75 93 ILE A C 1
ATOM 701 O O . ILE A 1 93 ? -7.242 -0.659 8.078 1 94.75 93 ILE A O 1
ATOM 705 N N . ARG A 1 94 ? -7.535 1.329 8.844 1 93.81 94 ARG A N 1
ATOM 706 C CA . ARG A 1 94 ? -7.234 1.993 7.578 1 93.81 94 ARG A CA 1
ATOM 707 C C . ARG A 1 94 ? -5.832 1.648 7.098 1 93.81 94 ARG A C 1
ATOM 709 O O . ARG A 1 94 ? -5.621 1.394 5.91 1 93.81 94 ARG A O 1
ATOM 716 N N . PHE A 1 95 ? -4.91 1.677 8.023 1 94.19 95 PHE A N 1
ATOM 717 C CA . PHE A 1 95 ? -3.537 1.38 7.621 1 94.19 95 PHE A CA 1
ATOM 718 C C . PHE A 1 95 ? -3.439 -0.016 7.02 1 94.19 95 PHE A C 1
ATOM 720 O O . PHE A 1 95 ? -2.777 -0.212 5.996 1 94.19 95 PHE A O 1
ATOM 727 N N . GLU A 1 96 ? -4.055 -0.988 7.652 1 95.94 96 GLU A N 1
ATOM 728 C CA . GLU A 1 96 ? -4.047 -2.363 7.164 1 95.94 96 GLU A CA 1
ATOM 729 C C . GLU A 1 96 ? -4.707 -2.467 5.793 1 95.94 96 GLU A C 1
ATOM 731 O O . GLU A 1 96 ? -4.242 -3.211 4.93 1 95.94 96 GLU A O 1
ATOM 736 N N . MET A 1 97 ? -5.777 -1.693 5.629 1 97.38 97 MET A N 1
ATOM 737 C CA . MET A 1 97 ? -6.469 -1.721 4.344 1 97.38 97 MET A CA 1
ATOM 738 C C . MET A 1 97 ? -5.59 -1.146 3.238 1 97.38 97 MET A C 1
ATOM 740 O O . MET A 1 97 ? -5.512 -1.709 2.145 1 97.38 97 MET A O 1
ATOM 744 N N . ILE A 1 98 ? -4.93 -0.104 3.52 1 97.38 98 ILE A N 1
ATOM 745 C CA . ILE A 1 98 ? -4.031 0.506 2.547 1 97.38 98 ILE A CA 1
ATOM 746 C C . ILE A 1 98 ? -2.867 -0.438 2.256 1 97.38 98 ILE A C 1
ATOM 748 O O . ILE A 1 98 ? -2.461 -0.599 1.103 1 97.38 98 ILE A O 1
ATOM 752 N N . ALA A 1 99 ? -2.357 -1.053 3.309 1 96.75 99 ALA A N 1
ATOM 753 C CA . ALA A 1 99 ? -1.266 -2.008 3.148 1 96.75 99 ALA A CA 1
ATOM 754 C C . ALA A 1 99 ? -1.669 -3.152 2.223 1 96.75 99 ALA A C 1
ATOM 756 O O . ALA A 1 99 ? -0.922 -3.514 1.311 1 96.75 99 ALA A O 1
ATOM 757 N N . CYS A 1 100 ? -2.824 -3.662 2.477 1 98 100 CYS A N 1
ATOM 758 C CA . CYS A 1 100 ? -3.299 -4.781 1.673 1 98 100 CYS A CA 1
ATOM 759 C C . CYS A 1 100 ? -3.576 -4.344 0.239 1 98 100 CYS A C 1
ATOM 761 O O . CYS A 1 100 ? -3.291 -5.082 -0.706 1 98 100 CYS A O 1
ATOM 763 N N . LEU A 1 101 ? -4.156 -3.189 0.086 1 98.31 101 LEU A N 1
ATOM 764 C CA . LEU A 1 101 ? -4.359 -2.646 -1.252 1 98.31 101 LEU A CA 1
ATOM 765 C C . LEU A 1 101 ? -3.035 -2.518 -1.996 1 98.31 101 LEU A C 1
ATOM 767 O O . LEU A 1 101 ? -2.934 -2.902 -3.162 1 98.31 101 LEU A O 1
ATOM 771 N N . GLY A 1 102 ? -2.023 -1.986 -1.354 1 97.5 102 GLY A N 1
ATOM 772 C CA . GLY A 1 102 ? -0.699 -1.886 -1.947 1 97.5 102 GLY A CA 1
ATOM 773 C C . GLY A 1 102 ? -0.111 -3.232 -2.326 1 97.5 102 GLY A C 1
ATOM 774 O O . GLY A 1 102 ? 0.494 -3.375 -3.391 1 97.5 102 GLY A O 1
ATOM 775 N N . ASN A 1 103 ? -0.291 -4.16 -1.458 1 97.69 103 ASN A N 1
ATOM 776 C CA . ASN A 1 103 ? 0.224 -5.496 -1.729 1 97.69 103 ASN A CA 1
ATOM 777 C C . ASN A 1 103 ? -0.436 -6.113 -2.961 1 97.69 103 ASN A C 1
ATOM 779 O O . ASN A 1 103 ? 0.245 -6.684 -3.816 1 97.69 103 ASN A O 1
ATOM 783 N N . TYR A 1 104 ? -1.715 -5.961 -3.035 1 98.5 104 TYR A N 1
ATOM 784 C CA . TYR A 1 104 ? -2.4 -6.496 -4.203 1 98.5 104 TYR A CA 1
ATOM 785 C C . TYR A 1 104 ? -1.966 -5.773 -5.473 1 98.5 104 TYR A C 1
ATOM 787 O O . TYR A 1 104 ? -1.792 -6.398 -6.523 1 98.5 104 TYR A O 1
ATOM 795 N N . ASN A 1 105 ? -1.784 -4.52 -5.426 1 97.88 105 ASN A N 1
ATOM 796 C CA . ASN A 1 105 ? -1.268 -3.791 -6.578 1 97.88 105 ASN A CA 1
ATOM 797 C C . ASN A 1 105 ? 0.089 -4.332 -7.02 1 97.88 105 ASN A C 1
ATOM 799 O O . ASN A 1 105 ? 0.323 -4.531 -8.211 1 97.88 105 ASN A O 1
ATOM 803 N N . TYR A 1 106 ? 0.902 -4.566 -6.062 1 97.5 106 TYR A N 1
ATOM 804 C CA . TYR A 1 106 ? 2.238 -5.07 -6.355 1 97.5 106 TYR A CA 1
ATOM 805 C C . TYR A 1 106 ? 2.172 -6.453 -6.992 1 97.5 106 TYR A C 1
ATOM 807 O O . TYR A 1 106 ? 2.879 -6.734 -7.961 1 97.5 106 TYR A O 1
ATOM 815 N N . LEU A 1 107 ? 1.33 -7.32 -6.438 1 98.56 107 LEU A N 1
ATOM 816 C CA . LEU A 1 107 ? 1.203 -8.68 -6.949 1 98.56 107 LEU A CA 1
ATOM 817 C C . LEU A 1 107 ? 0.658 -8.68 -8.375 1 98.56 107 LEU A C 1
ATOM 819 O O . LEU A 1 107 ? 1.142 -9.422 -9.227 1 98.56 107 LEU A O 1
ATOM 823 N N . ILE A 1 108 ? -0.281 -7.805 -8.641 1 98.81 108 ILE A N 1
ATOM 824 C CA . ILE A 1 108 ? -0.936 -7.75 -9.945 1 98.81 108 ILE A CA 1
ATOM 825 C C . ILE A 1 108 ? 0.007 -7.125 -10.969 1 98.81 108 ILE A C 1
ATOM 827 O O . ILE A 1 108 ? 0.151 -7.637 -12.086 1 98.81 108 ILE A O 1
ATOM 831 N N . ASP A 1 109 ? 0.707 -6.121 -10.602 1 97.44 109 ASP A N 1
ATOM 832 C CA . ASP A 1 109 ? 1.383 -5.27 -11.578 1 97.44 109 ASP A CA 1
ATOM 833 C C . ASP A 1 109 ? 2.842 -5.688 -11.75 1 97.44 109 ASP A C 1
ATOM 835 O O . ASP A 1 109 ? 3.492 -5.301 -12.727 1 97.44 109 ASP A O 1
ATOM 839 N N . THR A 1 110 ? 3.342 -6.395 -10.742 1 97.12 110 THR A N 1
ATOM 840 C CA . THR A 1 110 ? 4.766 -6.707 -10.805 1 97.12 110 THR A CA 1
ATOM 841 C C . THR A 1 110 ? 4.996 -8.211 -10.695 1 97.12 110 THR A C 1
ATOM 843 O O . THR A 1 110 ? 5.559 -8.828 -11.602 1 97.12 110 THR A O 1
ATOM 846 N N . THR A 1 111 ? 4.469 -8.828 -9.688 1 98.31 111 THR A N 1
ATOM 847 C CA . THR A 1 111 ? 4.785 -10.219 -9.367 1 98.31 111 THR A CA 1
ATOM 848 C C . THR A 1 111 ? 4.281 -11.148 -10.469 1 98.31 111 THR A C 1
ATOM 850 O O . THR A 1 111 ? 5.027 -12 -10.953 1 98.31 111 THR A O 1
ATOM 853 N N . MET A 1 112 ? 3.039 -10.969 -10.883 1 98.94 112 MET A N 1
ATOM 854 C CA . MET A 1 112 ? 2.457 -11.906 -11.836 1 98.94 112 MET A CA 1
ATOM 855 C C . MET A 1 112 ? 3.047 -11.695 -13.227 1 98.94 112 MET A C 1
ATOM 857 O O . MET A 1 112 ? 3.352 -12.664 -13.93 1 98.94 112 MET A O 1
ATOM 861 N N . PRO A 1 113 ? 3.254 -10.492 -13.703 1 98.88 113 PRO A N 1
ATOM 862 C CA . PRO A 1 113 ? 3.957 -10.336 -14.977 1 98.88 113 PRO A CA 1
ATOM 863 C C . PRO A 1 113 ? 5.344 -10.969 -14.969 1 98.88 113 PRO A C 1
ATOM 865 O O . PRO A 1 113 ? 5.742 -11.602 -15.945 1 98.88 113 PRO A O 1
ATOM 868 N N . GLU A 1 114 ? 6.039 -10.883 -13.852 1 98.5 114 GLU A N 1
ATOM 869 C CA . GLU A 1 114 ? 7.359 -11.5 -13.75 1 98.5 114 GLU A CA 1
ATOM 870 C C . GLU A 1 114 ? 7.258 -13.023 -13.742 1 98.5 114 GLU A C 1
ATOM 872 O O . GLU A 1 114 ? 8.109 -13.703 -14.32 1 98.5 114 GLU A O 1
ATOM 877 N N . ALA A 1 115 ? 6.266 -13.531 -13.078 1 98.88 115 ALA A N 1
ATOM 878 C CA . ALA A 1 115 ? 6.035 -14.969 -13.109 1 98.88 115 ALA A CA 1
ATOM 879 C C . ALA A 1 115 ? 5.773 -15.453 -14.531 1 98.88 115 ALA A C 1
ATOM 881 O O . ALA A 1 115 ? 6.34 -16.469 -14.961 1 98.88 115 ALA A O 1
ATOM 882 N N . ILE A 1 116 ? 4.934 -14.734 -15.227 1 98.88 116 ILE A N 1
ATOM 883 C CA . ILE A 1 116 ? 4.602 -15.07 -16.609 1 98.88 116 ILE A CA 1
ATOM 884 C C . ILE A 1 116 ? 5.871 -15.062 -17.453 1 98.88 116 ILE A C 1
ATOM 886 O O . ILE A 1 116 ? 6.121 -16 -18.219 1 98.88 116 ILE A O 1
ATOM 890 N N . ASP A 1 117 ? 6.66 -14.023 -17.312 1 98.81 117 ASP A N 1
ATOM 891 C CA . ASP A 1 117 ? 7.91 -13.945 -18.062 1 98.81 117 ASP A CA 1
ATOM 892 C C . ASP A 1 117 ? 8.828 -15.125 -17.719 1 98.81 117 ASP A C 1
ATOM 894 O O . ASP A 1 117 ? 9.477 -15.688 -18.609 1 98.81 117 ASP A O 1
ATOM 898 N N . ALA A 1 118 ? 8.844 -15.453 -16.453 1 98.81 118 ALA A N 1
ATOM 899 C CA . ALA A 1 118 ? 9.688 -16.562 -16.016 1 98.81 118 ALA A CA 1
ATOM 900 C C . ALA A 1 118 ? 9.258 -17.859 -16.703 1 98.81 118 ALA A C 1
ATOM 902 O O . ALA A 1 118 ? 10.102 -18.641 -17.156 1 98.81 118 ALA A O 1
ATOM 903 N N . PHE A 1 119 ? 7.988 -18.109 -16.781 1 98.69 119 PHE A N 1
ATOM 904 C CA . PHE A 1 119 ? 7.484 -19.281 -17.484 1 98.69 119 PHE A CA 1
ATOM 905 C C . PHE A 1 119 ? 7.887 -19.25 -18.953 1 98.69 119 PHE A C 1
ATOM 907 O O . PHE A 1 119 ? 8.344 -20.25 -19.5 1 98.69 119 PHE A O 1
ATOM 914 N N . LYS A 1 120 ? 7.727 -18.156 -19.594 1 98.38 120 LYS A N 1
ATOM 915 C CA . LYS A 1 120 ? 8.016 -18 -21.016 1 98.38 120 LYS A CA 1
ATOM 916 C C . LYS A 1 120 ? 9.5 -18.234 -21.312 1 98.38 120 LYS A C 1
ATOM 918 O O . LYS A 1 120 ? 9.859 -18.766 -22.359 1 98.38 120 LYS A O 1
ATOM 923 N N . LEU A 1 121 ? 10.273 -17.844 -20.359 1 98.38 121 LEU A N 1
ATOM 924 C CA . LEU A 1 121 ? 11.719 -17.891 -20.547 1 98.38 121 LEU A CA 1
ATOM 925 C C . LEU A 1 121 ? 12.281 -19.234 -20.109 1 98.38 121 LEU A C 1
ATOM 927 O O . LEU A 1 121 ? 13.492 -19.453 -20.172 1 98.38 121 LEU A O 1
ATOM 931 N N . GLY A 1 122 ? 11.5 -20.094 -19.594 1 97.94 122 GLY A N 1
ATOM 932 C CA . GLY A 1 122 ? 11.953 -21.406 -19.156 1 97.94 122 GLY A CA 1
ATOM 933 C C . GLY A 1 122 ? 12.758 -21.344 -17.859 1 97.94 122 GLY A C 1
ATOM 934 O O . GLY A 1 122 ? 13.766 -22.031 -17.719 1 97.94 122 GLY A O 1
ATOM 935 N N . LYS A 1 123 ? 12.312 -20.5 -16.953 1 98.5 123 LYS A N 1
ATOM 936 C CA . LYS A 1 123 ? 12.938 -20.359 -15.633 1 98.5 123 LYS A CA 1
ATOM 937 C C . LYS A 1 123 ? 11.977 -20.766 -14.523 1 98.5 123 LYS A C 1
ATOM 939 O O . LYS A 1 123 ? 11.523 -19.938 -13.742 1 98.5 123 LYS A O 1
ATOM 944 N N . PRO A 1 124 ? 11.75 -22.078 -14.289 1 97 124 PRO A N 1
ATOM 945 C CA . PRO A 1 124 ? 10.695 -22.562 -13.391 1 97 124 PRO A CA 1
ATOM 946 C C . PRO A 1 124 ? 10.969 -22.203 -11.93 1 97 124 PRO A C 1
ATOM 948 O O . PRO A 1 124 ? 10.039 -21.969 -11.164 1 97 124 PRO A O 1
ATOM 951 N N . ARG A 1 125 ? 12.227 -22.172 -11.539 1 98.38 125 ARG A N 1
ATOM 952 C CA . ARG A 1 125 ? 12.523 -21.828 -10.156 1 98.38 125 ARG A CA 1
ATOM 953 C C . ARG A 1 125 ? 12.141 -20.375 -9.867 1 98.38 125 ARG A C 1
ATOM 955 O O . ARG A 1 125 ? 11.68 -20.062 -8.773 1 98.38 125 ARG A O 1
ATOM 962 N N . LEU A 1 126 ? 12.32 -19.562 -10.852 1 98.5 126 LEU A N 1
ATOM 963 C CA . LEU A 1 126 ? 11.93 -18.156 -10.703 1 98.5 126 LEU A CA 1
ATOM 964 C C . LEU A 1 126 ? 10.406 -18.031 -10.68 1 98.5 126 LEU A C 1
ATOM 966 O O . LEU A 1 126 ? 9.867 -17.25 -9.891 1 98.5 126 LEU A O 1
ATOM 970 N N . ALA A 1 127 ? 9.766 -18.734 -11.531 1 98.81 127 ALA A N 1
ATOM 971 C CA . ALA A 1 127 ? 8.305 -18.75 -11.516 1 98.81 127 ALA A CA 1
ATOM 972 C C . ALA A 1 127 ? 7.773 -19.234 -10.164 1 98.81 127 ALA A C 1
ATOM 974 O O . ALA A 1 127 ? 6.828 -18.641 -9.625 1 98.81 127 ALA A O 1
ATOM 975 N N . GLU A 1 128 ? 8.406 -20.25 -9.672 1 98.88 128 GLU A N 1
ATOM 976 C CA . GLU A 1 128 ? 8.062 -20.75 -8.344 1 98.88 128 GLU A CA 1
ATOM 977 C C . GLU A 1 128 ? 8.227 -19.672 -7.277 1 98.88 128 GLU A C 1
ATOM 9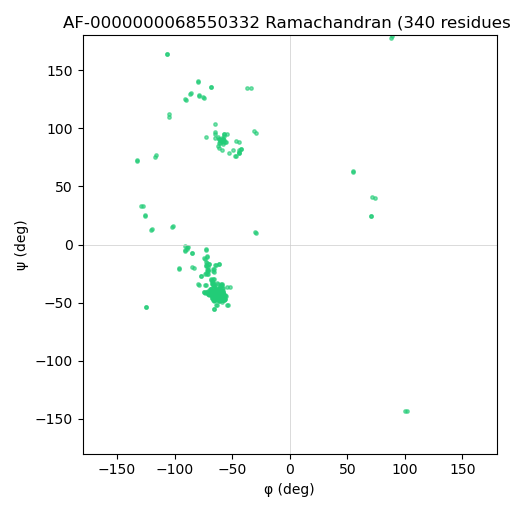79 O O . GLU A 1 128 ? 7.375 -19.531 -6.398 1 98.88 128 GLU A O 1
ATOM 984 N N . ALA A 1 129 ? 9.281 -18.969 -7.359 1 98.25 129 ALA A N 1
ATOM 985 C CA . ALA A 1 129 ? 9.562 -17.922 -6.379 1 98.25 129 ALA A CA 1
ATOM 986 C C . ALA A 1 129 ? 8.492 -16.844 -6.418 1 98.25 129 ALA A C 1
ATOM 988 O O . ALA A 1 129 ? 8.031 -16.375 -5.371 1 98.25 129 ALA A O 1
ATOM 989 N N . TYR A 1 130 ? 8.055 -16.438 -7.594 1 98.56 130 TYR A N 1
ATOM 990 C CA . TYR A 1 130 ? 7.016 -15.422 -7.719 1 98.56 130 TYR A CA 1
ATOM 991 C C . TYR A 1 130 ? 5.672 -15.945 -7.227 1 98.56 130 TYR A C 1
ATOM 993 O O . TYR A 1 130 ? 4.918 -15.219 -6.574 1 98.56 130 TYR A O 1
ATOM 1001 N N . ALA A 1 131 ? 5.406 -17.172 -7.5 1 98.88 131 ALA A N 1
ATOM 1002 C CA . ALA A 1 131 ? 4.18 -17.781 -6.992 1 98.88 131 ALA A CA 1
ATOM 1003 C C . ALA A 1 131 ? 4.18 -17.828 -5.469 1 98.88 131 ALA A C 1
ATOM 1005 O O . ALA A 1 131 ? 3.166 -17.531 -4.832 1 98.88 131 ALA A O 1
ATOM 1006 N N . ASN A 1 132 ? 5.316 -18.203 -4.949 1 98.69 132 ASN A N 1
ATOM 1007 C CA . ASN A 1 132 ? 5.453 -18.219 -3.498 1 98.69 132 ASN A CA 1
ATOM 1008 C C . ASN A 1 132 ? 5.297 -16.828 -2.9 1 98.69 132 ASN A C 1
ATOM 1010 O O . ASN A 1 132 ? 4.672 -16.656 -1.85 1 98.69 132 ASN A O 1
ATOM 1014 N N . THR A 1 133 ? 5.875 -15.852 -3.553 1 98.12 133 THR A N 1
ATOM 1015 C CA . THR A 1 133 ? 5.719 -14.461 -3.139 1 98.12 133 THR A CA 1
ATOM 1016 C C . THR A 1 133 ? 4.242 -14.078 -3.09 1 98.12 133 THR A C 1
ATOM 1018 O O . THR A 1 133 ? 3.793 -13.43 -2.137 1 98.12 133 THR A O 1
ATOM 1021 N N . ALA A 1 134 ? 3.51 -14.469 -4.078 1 98.69 134 ALA A N 1
ATOM 1022 C CA . ALA A 1 134 ? 2.08 -14.172 -4.125 1 98.69 134 ALA A CA 1
ATOM 1023 C C . ALA A 1 134 ? 1.342 -14.852 -2.975 1 98.69 134 ALA A C 1
ATOM 1025 O O . ALA A 1 134 ? 0.512 -14.227 -2.307 1 98.69 134 ALA A O 1
ATOM 1026 N N . ALA A 1 135 ? 1.654 -16.109 -2.725 1 98.75 135 ALA A N 1
ATOM 1027 C CA . ALA A 1 135 ? 1.001 -16.844 -1.642 1 98.75 135 ALA A CA 1
ATOM 1028 C C . ALA A 1 135 ? 1.278 -16.188 -0.292 1 98.75 135 ALA A C 1
ATOM 1030 O O . ALA A 1 135 ? 0.362 -15.992 0.51 1 98.75 135 ALA A O 1
ATOM 1031 N N . ILE A 1 136 ? 2.482 -15.828 -0.081 1 97.88 136 ILE A N 1
ATOM 1032 C CA . ILE A 1 136 ? 2.875 -15.188 1.169 1 97.88 136 ILE A CA 1
ATOM 1033 C C . ILE A 1 136 ? 2.213 -13.812 1.274 1 97.88 136 ILE A C 1
ATOM 1035 O O . ILE A 1 136 ? 1.701 -13.445 2.334 1 97.88 136 ILE A O 1
ATOM 1039 N N . GLY A 1 137 ? 2.215 -13.055 0.158 1 97.38 137 GLY A N 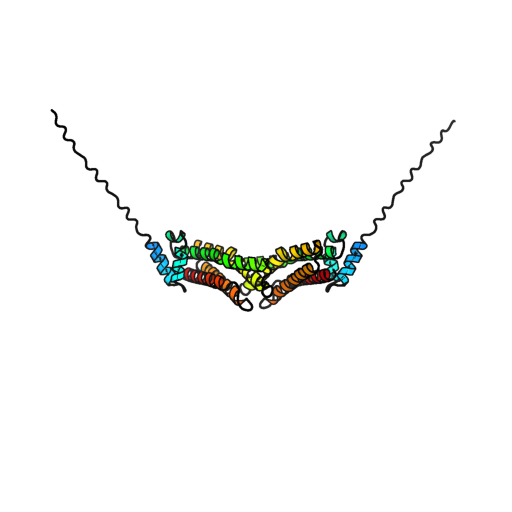1
ATOM 1040 C CA . GLY A 1 137 ? 1.601 -11.742 0.144 1 97.38 137 GLY A CA 1
ATOM 1041 C C . GLY A 1 137 ? 0.131 -11.758 0.522 1 97.38 137 GLY A C 1
ATOM 1042 O O . GLY A 1 137 ? -0.318 -10.953 1.336 1 97.38 137 GLY A O 1
ATOM 1043 N N . VAL A 1 138 ? -0.577 -12.656 0.018 1 98.12 138 VAL A N 1
ATOM 1044 C CA . VAL A 1 138 ? -2.006 -12.758 0.298 1 98.12 138 VAL A CA 1
ATOM 1045 C C . VAL A 1 138 ? -2.219 -13.211 1.742 1 98.12 138 VAL A C 1
ATOM 1047 O O . VAL A 1 138 ? -3.105 -12.703 2.432 1 98.12 138 VAL A O 1
ATOM 1050 N N . SER A 1 139 ? -1.42 -14.164 2.133 1 97.06 139 SER A N 1
ATOM 1051 C CA . SER A 1 139 ? -1.508 -14.633 3.514 1 97.06 139 SER A CA 1
ATOM 1052 C C . SER A 1 139 ? -1.266 -13.492 4.496 1 97.06 139 SER A C 1
ATOM 1054 O O . SER A 1 139 ? -1.969 -13.375 5.504 1 97.06 139 SER A O 1
ATOM 1056 N N . ASN A 1 140 ? -0.315 -12.648 4.203 1 95.19 140 ASN A N 1
ATOM 1057 C CA . ASN A 1 140 ? -0.017 -11.5 5.051 1 95.19 140 ASN A CA 1
ATOM 1058 C C . ASN A 1 140 ? -1.178 -10.508 5.082 1 95.19 140 ASN A C 1
ATOM 1060 O O . ASN A 1 140 ? -1.498 -9.953 6.137 1 95.19 140 ASN A O 1
ATOM 1064 N N . CYS A 1 141 ? -1.8 -10.32 3.963 1 95.94 141 CYS A N 1
ATOM 1065 C CA . CYS A 1 141 ? -2.967 -9.445 3.922 1 95.94 141 CYS A CA 1
ATOM 1066 C C . CYS A 1 141 ? -4.055 -9.945 4.863 1 95.94 141 CYS A C 1
ATOM 1068 O O . CYS A 1 141 ? -4.684 -9.148 5.566 1 95.94 141 CYS A O 1
ATOM 1070 N N . GLU A 1 142 ? -4.254 -11.211 4.938 1 95.81 142 GLU A N 1
ATOM 1071 C CA . GLU A 1 142 ? -5.281 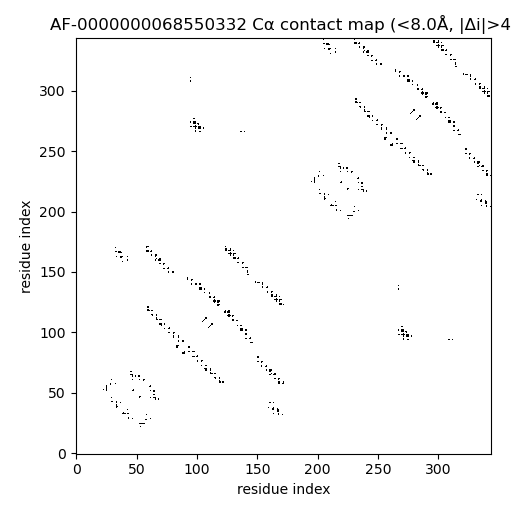-11.781 5.805 1 95.81 142 GLU A CA 1
ATOM 1072 C C . GLU A 1 142 ? -4.883 -11.664 7.277 1 95.81 142 GLU A C 1
ATOM 1074 O O . GLU A 1 142 ? -5.695 -11.258 8.109 1 95.81 142 GLU A O 1
ATOM 1079 N N . LYS A 1 143 ? -3.676 -11.891 7.578 1 94 143 LYS A N 1
ATOM 1080 C CA . LYS A 1 143 ? -3.221 -12.055 8.961 1 94 143 LYS A CA 1
ATOM 1081 C C . LYS A 1 143 ? -2.967 -10.703 9.617 1 94 143 LYS A C 1
ATOM 1083 O O . LYS A 1 143 ? -2.994 -10.586 10.844 1 94 143 LYS A O 1
ATOM 1088 N N . ARG A 1 144 ? -2.795 -9.719 8.812 1 89.25 144 ARG A N 1
ATOM 1089 C CA . ARG A 1 144 ? -2.301 -8.461 9.375 1 89.25 144 ARG A CA 1
ATOM 1090 C C . ARG A 1 144 ? -3.455 -7.559 9.797 1 89.25 144 ARG A C 1
ATOM 1092 O O . ARG A 1 144 ? -3.236 -6.488 10.359 1 89.25 144 ARG A O 1
ATOM 1099 N N . PHE A 1 145 ? -4.641 -7.961 9.508 1 91.12 145 PHE A N 1
ATOM 1100 C CA . PHE A 1 145 ? -5.785 -7.234 10.055 1 91.12 145 PHE A CA 1
ATOM 1101 C C . PHE A 1 145 ? -5.969 -7.543 11.539 1 91.12 145 PHE A C 1
ATOM 1103 O O . PHE A 1 145 ? -5.812 -8.688 11.961 1 91.12 145 PHE A O 1
ATOM 1110 N N . ASN A 1 146 ? -6.004 -6.391 12.273 1 78.81 146 ASN A N 1
ATOM 1111 C CA . ASN A 1 146 ? -6.414 -6.594 13.656 1 78.81 146 ASN A CA 1
ATOM 1112 C C . ASN A 1 146 ? -7.855 -7.086 13.75 1 78.81 146 ASN A C 1
ATOM 1114 O O . ASN A 1 146 ? -8.797 -6.301 13.602 1 78.81 146 ASN A O 1
ATOM 1118 N N . GLY A 1 147 ? -7.98 -8.398 13.867 1 78.62 147 GLY A N 1
ATOM 1119 C CA . GLY A 1 147 ? -9.312 -8.984 13.82 1 78.62 147 GLY A CA 1
ATOM 1120 C C . GLY A 1 147 ? -9.648 -9.586 12.469 1 78.62 147 GLY A C 1
ATOM 1121 O O . GLY A 1 147 ? -8.781 -10.133 11.789 1 78.62 147 GLY A O 1
ATOM 1122 N N . LYS A 1 148 ? -10.984 -9.359 12.188 1 86.69 148 LYS A N 1
ATOM 1123 C CA . LYS A 1 148 ? -11.43 -10.016 10.961 1 86.69 148 LYS A CA 1
ATOM 1124 C C . LYS A 1 148 ? -11.156 -9.133 9.742 1 86.69 148 LYS A C 1
ATOM 1126 O O . LYS A 1 148 ? -11.484 -7.941 9.75 1 86.69 148 LYS A O 1
ATOM 1131 N N . SER A 1 149 ? -10.539 -9.695 8.758 1 95.56 149 SER A N 1
ATOM 1132 C CA . SER A 1 149 ? -10.312 -9.016 7.484 1 95.56 149 SER A CA 1
ATOM 1133 C C . SER A 1 149 ? -11.625 -8.797 6.738 1 95.56 149 SER A C 1
ATOM 1135 O O . SER A 1 149 ? -12.477 -9.688 6.691 1 95.56 149 SER A O 1
ATOM 1137 N N . PRO A 1 150 ? -11.797 -7.625 6.203 1 96.69 150 PRO A N 1
ATOM 1138 C CA . PRO A 1 150 ? -13.008 -7.375 5.418 1 96.69 150 PRO A CA 1
ATOM 1139 C C . PRO A 1 150 ? -12.992 -8.078 4.062 1 96.69 150 PRO A C 1
ATOM 1141 O O . PRO A 1 150 ? -13.969 -8.008 3.311 1 96.69 150 PRO A O 1
ATOM 1144 N N . ILE A 1 151 ? -11.852 -8.742 3.752 1 98.12 151 ILE A N 1
ATOM 1145 C CA . ILE A 1 151 ? -11.742 -9.336 2.424 1 98.12 151 ILE A CA 1
ATOM 1146 C C . ILE A 1 151 ? -11.328 -10.797 2.549 1 98.12 151 ILE A C 1
ATOM 1148 O O . ILE A 1 151 ? -10.586 -11.312 1.714 1 98.12 151 ILE A O 1
ATOM 1152 N N . THR A 1 152 ? -11.727 -11.453 3.551 1 98.06 152 THR A N 1
ATOM 1153 C CA . THR A 1 152 ? -11.336 -12.836 3.82 1 98.06 152 THR A CA 1
ATOM 1154 C C . THR A 1 152 ? -11.719 -13.742 2.652 1 98.06 152 THR A C 1
ATOM 1156 O O . THR A 1 152 ? -10.914 -14.562 2.215 1 98.06 152 THR A O 1
ATOM 1159 N N . ASN A 1 153 ? -12.922 -13.57 2.152 1 97.75 153 ASN A N 1
ATOM 1160 C CA . ASN A 1 153 ? -13.367 -14.422 1.055 1 97.75 153 ASN A CA 1
ATOM 1161 C C . ASN A 1 153 ? -12.484 -14.25 -0.179 1 97.75 153 ASN A C 1
ATOM 1163 O O . ASN A 1 153 ? -12.07 -15.234 -0.793 1 97.75 153 ASN A O 1
ATOM 1167 N N . GLN A 1 154 ? -12.227 -13.039 -0.54 1 98.56 154 GLN A N 1
ATOM 1168 C CA . GLN A 1 154 ? -11.383 -12.758 -1.699 1 98.56 154 GLN A CA 1
ATOM 1169 C C . GLN A 1 154 ? -9.953 -13.219 -1.462 1 98.56 154 GLN A C 1
ATOM 1171 O O . GLN A 1 154 ? -9.289 -13.719 -2.379 1 98.56 154 GLN A O 1
ATOM 1176 N N . ASN A 1 155 ? -9.461 -13.094 -0.222 1 98.25 155 ASN A N 1
ATOM 1177 C CA . ASN A 1 155 ? -8.141 -13.602 0.126 1 98.25 155 ASN A CA 1
ATOM 1178 C C . ASN A 1 155 ? -8.055 -15.117 -0.059 1 98.25 155 ASN A C 1
ATOM 1180 O O . ASN A 1 155 ? -7.043 -15.633 -0.541 1 98.25 155 ASN A O 1
ATOM 1184 N N . ASN A 1 156 ? -9.078 -15.773 0.354 1 97.75 156 ASN A N 1
ATOM 1185 C CA . ASN A 1 156 ? -9.094 -17.234 0.219 1 97.75 156 ASN A CA 1
ATOM 1186 C C . ASN A 1 156 ? -8.969 -17.656 -1.241 1 97.75 156 ASN A C 1
ATOM 1188 O O . ASN A 1 156 ? -8.195 -18.562 -1.566 1 97.75 156 ASN A O 1
ATOM 1192 N N . ILE A 1 157 ? -9.688 -17.016 -2.08 1 98.56 157 ILE A N 1
ATOM 1193 C CA . ILE A 1 157 ? -9.688 -17.344 -3.502 1 98.56 157 ILE A CA 1
ATOM 1194 C C . ILE A 1 157 ? -8.297 -17.094 -4.086 1 98.56 157 ILE A C 1
ATOM 1196 O O . ILE A 1 157 ? -7.723 -17.969 -4.734 1 98.56 157 ILE A O 1
ATOM 1200 N N . THR A 1 158 ? -7.773 -15.914 -3.865 1 98.81 158 THR A N 1
ATOM 1201 C CA . THR A 1 158 ? -6.484 -15.562 -4.445 1 98.81 158 THR A CA 1
ATOM 1202 C C . THR A 1 158 ? -5.367 -16.406 -3.84 1 98.81 158 THR A C 1
ATOM 1204 O O . THR A 1 158 ? -4.402 -16.75 -4.523 1 98.81 158 THR A O 1
ATOM 1207 N N . HIS A 1 159 ? -5.504 -16.734 -2.553 1 98.81 159 HIS A N 1
ATOM 1208 C CA . HIS A 1 159 ? -4.52 -17.609 -1.922 1 98.81 159 HIS A CA 1
ATOM 1209 C C . HIS A 1 159 ? -4.527 -19 -2.557 1 98.81 159 HIS A C 1
ATOM 1211 O O . HIS A 1 159 ? -3.465 -19.562 -2.826 1 98.81 159 HIS A O 1
ATOM 1217 N N . GLU A 1 160 ? -5.691 -19.5 -2.746 1 98.75 160 GLU A N 1
ATOM 1218 C CA . GLU A 1 160 ? -5.852 -20.797 -3.418 1 98.75 160 GLU A CA 1
ATOM 1219 C C . GLU A 1 160 ? -5.191 -20.781 -4.793 1 98.75 160 GLU A C 1
ATOM 1221 O O . GLU A 1 160 ? -4.441 -21.703 -5.133 1 98.75 160 GLU A O 1
ATOM 1226 N N . ILE A 1 161 ? -5.402 -19.797 -5.562 1 98.94 161 ILE A N 1
ATOM 1227 C CA . ILE A 1 161 ? -4.848 -19.688 -6.91 1 98.94 161 ILE A CA 1
ATOM 1228 C C . ILE A 1 161 ? -3.326 -19.609 -6.836 1 98.94 161 ILE A C 1
ATOM 1230 O O . ILE A 1 161 ? -2.627 -20.25 -7.625 1 98.94 161 ILE A O 1
ATOM 1234 N N . ALA A 1 162 ? -2.844 -18.828 -5.867 1 98.94 162 ALA A N 1
ATOM 1235 C CA . ALA A 1 162 ? -1.397 -18.703 -5.711 1 98.94 162 ALA A CA 1
ATOM 1236 C C . ALA A 1 162 ? -0.762 -20.062 -5.383 1 98.94 162 ALA A C 1
ATOM 1238 O O . ALA A 1 162 ? 0.304 -20.391 -5.906 1 98.94 162 ALA A O 1
ATOM 1239 N N . LEU A 1 163 ? -1.413 -20.828 -4.547 1 98.94 163 LEU A N 1
ATOM 1240 C CA . LEU A 1 163 ? -0.878 -22.141 -4.18 1 98.94 163 LEU A CA 1
ATOM 1241 C C . LEU A 1 163 ? -0.924 -23.094 -5.363 1 98.94 163 LEU A C 1
ATOM 1243 O O . LEU A 1 163 ? -0.018 -23.906 -5.539 1 98.94 163 LEU A O 1
ATOM 1247 N N . ILE A 1 164 ? -1.939 -23.047 -6.152 1 98.94 164 ILE A N 1
ATOM 1248 C CA . ILE A 1 164 ? -2.012 -23.844 -7.367 1 98.94 164 ILE A CA 1
ATOM 1249 C C . ILE A 1 164 ? -0.881 -23.453 -8.312 1 98.94 164 ILE A C 1
ATOM 1251 O O . ILE A 1 164 ? -0.175 -24.312 -8.844 1 98.94 164 ILE A O 1
ATOM 1255 N N . LEU A 1 165 ? -0.723 -22.188 -8.531 1 98.94 165 LEU A N 1
ATOM 1256 C CA . LEU A 1 165 ? 0.346 -21.688 -9.383 1 98.94 165 LEU A CA 1
ATOM 1257 C C . LEU A 1 165 ? 1.706 -22.172 -8.898 1 98.94 165 LEU A C 1
ATOM 1259 O O . LEU A 1 165 ? 2.537 -22.594 -9.711 1 98.94 165 LEU A O 1
ATOM 1263 N N . LEU A 1 166 ? 1.894 -22.109 -7.602 1 98.94 166 LEU A N 1
ATOM 1264 C CA . LEU A 1 166 ? 3.135 -22.578 -6.988 1 98.94 166 LEU A CA 1
ATOM 1265 C C . LEU A 1 166 ? 3.375 -24.047 -7.301 1 98.94 166 LEU A C 1
ATOM 1267 O O . LEU A 1 166 ? 4.473 -24.438 -7.715 1 98.94 166 LEU A O 1
ATOM 1271 N N . ALA A 1 167 ? 2.4 -24.828 -7.102 1 98.94 167 ALA A N 1
ATOM 1272 C CA . ALA A 1 167 ? 2.512 -26.266 -7.336 1 98.94 167 ALA A CA 1
ATOM 1273 C C . ALA A 1 167 ? 2.766 -26.562 -8.812 1 98.94 167 ALA A C 1
ATOM 1275 O O . ALA A 1 167 ? 3.512 -27.484 -9.148 1 98.94 167 ALA A O 1
ATOM 1276 N N . ILE A 1 168 ? 2.156 -25.828 -9.711 1 98.81 168 ILE A N 1
ATOM 1277 C CA . ILE A 1 168 ? 2.373 -26 -11.141 1 98.81 168 ILE A CA 1
ATOM 1278 C C . ILE A 1 168 ? 3.826 -25.688 -11.492 1 98.81 168 ILE A C 1
ATOM 1280 O O . ILE A 1 168 ? 4.473 -26.438 -12.227 1 98.81 168 ILE A O 1
ATOM 1284 N N . ALA A 1 169 ? 4.305 -24.625 -10.977 1 98.88 169 ALA A N 1
ATOM 1285 C CA . ALA A 1 169 ? 5.691 -24.25 -11.242 1 98.88 169 ALA A CA 1
ATOM 1286 C C . ALA A 1 169 ? 6.656 -25.344 -10.781 1 98.88 169 ALA A C 1
ATOM 1288 O O . ALA A 1 169 ? 7.672 -25.594 -11.43 1 98.88 169 ALA A O 1
ATOM 1289 N N . LYS A 1 170 ? 6.336 -26.016 -9.734 1 98.75 170 LYS A N 1
ATOM 1290 C CA . LYS A 1 170 ? 7.207 -27.016 -9.133 1 98.75 170 LYS A CA 1
ATOM 1291 C C . LYS A 1 170 ? 7.27 -28.281 -10 1 98.75 170 LYS A C 1
ATOM 1293 O O . LYS A 1 170 ? 8.141 -29.125 -9.797 1 98.75 170 LYS A O 1
ATOM 1298 N N . GLN A 1 171 ? 6.387 -28.406 -10.883 1 98.5 171 GLN A N 1
ATOM 1299 C CA . GLN A 1 171 ? 6.34 -29.594 -11.727 1 98.5 171 GLN A CA 1
ATOM 1300 C C . GLN A 1 171 ? 7.277 -29.469 -12.922 1 98.5 171 GLN A C 1
ATOM 1302 O O . GLN A 1 171 ? 7.441 -30.406 -13.695 1 98.5 171 GLN A O 1
ATOM 1307 N N . LEU A 1 172 ? 7.832 -28.328 -13.094 1 97.31 172 LEU A N 1
ATOM 1308 C CA . LEU A 1 172 ? 8.75 -28.062 -14.203 1 97.31 172 LEU A CA 1
ATOM 1309 C C . LEU A 1 172 ? 10.195 -28.297 -13.781 1 97.31 172 LEU A C 1
ATOM 1311 O O . LEU A 1 172 ? 10.547 -28.078 -12.617 1 97.31 172 LEU A O 1
ATOM 1315 N N . MET B 1 1 ? 18.781 95.375 -26.703 1 26.91 1 MET B N 1
ATOM 1316 C CA . MET B 1 1 ? 18.938 93.938 -26.5 1 26.91 1 MET B CA 1
ATOM 1317 C C . MET B 1 1 ? 18.125 93.438 -25.297 1 26.91 1 MET B C 1
ATOM 1319 O O . MET B 1 1 ? 18.25 94 -24.203 1 26.91 1 MET B O 1
ATOM 1323 N N . LYS B 1 2 ? 16.828 93 -25.672 1 41.53 2 LYS B N 1
ATOM 1324 C CA . LYS B 1 2 ? 15.719 92.438 -24.875 1 41.53 2 LYS B CA 1
ATOM 1325 C C . LYS B 1 2 ? 16.188 91.312 -23.984 1 41.53 2 LYS B C 1
ATOM 1327 O O . LYS B 1 2 ? 16.656 90.312 -24.469 1 41.53 2 LYS B O 1
ATOM 1332 N N . HIS B 1 3 ? 16.781 91.562 -22.797 1 36.44 3 HIS B N 1
ATOM 1333 C CA . HIS B 1 3 ? 17.266 90.5 -21.922 1 36.44 3 HIS B CA 1
ATOM 1334 C C . HIS B 1 3 ? 16.109 89.625 -21.406 1 36.44 3 HIS B C 1
ATOM 1336 O O . HIS B 1 3 ? 15.141 90.125 -20.859 1 36.44 3 HIS B O 1
ATOM 1342 N N . PHE B 1 4 ? 15.797 88.562 -22.094 1 46.59 4 PHE B N 1
ATOM 1343 C CA . PHE B 1 4 ? 14.883 87.438 -21.781 1 46.59 4 PHE B CA 1
ATOM 1344 C C . PHE B 1 4 ? 15.289 86.75 -20.484 1 46.59 4 PHE B C 1
ATOM 1346 O O . PHE B 1 4 ? 16.422 86.25 -20.359 1 46.59 4 PHE B O 1
ATOM 1353 N N . SER B 1 5 ? 14.68 87.125 -19.344 1 40.84 5 SER B N 1
ATOM 1354 C CA . SER B 1 5 ? 14.773 86.438 -18.047 1 40.84 5 SER B CA 1
ATOM 1355 C C . SER B 1 5 ? 14.219 85.062 -18.109 1 40.84 5 SER B C 1
ATOM 1357 O O . SER B 1 5 ? 13.078 84.812 -18.516 1 40.84 5 SER B O 1
ATOM 1359 N N . LEU B 1 6 ? 15.055 84.062 -18.375 1 47.12 6 LEU B N 1
ATOM 1360 C CA . LEU B 1 6 ? 14.758 82.625 -18.312 1 47.12 6 LEU B CA 1
ATOM 1361 C C . LEU B 1 6 ? 14.391 82.188 -16.891 1 47.12 6 LEU B C 1
ATOM 1363 O O . LEU B 1 6 ? 15.219 82.312 -15.977 1 47.12 6 LEU B O 1
ATOM 1367 N N . ASN B 1 7 ? 13.133 82.312 -16.469 1 45.44 7 ASN B N 1
ATOM 1368 C CA . ASN B 1 7 ? 12.602 81.75 -15.25 1 45.44 7 ASN B CA 1
ATOM 1369 C C . ASN B 1 7 ? 12.773 80.188 -15.258 1 45.44 7 ASN B C 1
ATOM 1371 O O . ASN B 1 7 ? 12.188 79.5 -16.094 1 45.44 7 ASN B O 1
ATOM 1375 N N . THR B 1 8 ? 13.898 79.688 -14.766 1 45.19 8 THR B N 1
ATOM 1376 C CA . THR B 1 8 ? 14.133 78.25 -14.523 1 45.19 8 THR B CA 1
ATOM 1377 C C . THR B 1 8 ? 13.086 77.688 -13.57 1 45.19 8 THR B C 1
ATOM 1379 O O . THR B 1 8 ? 13 78.125 -12.414 1 45.19 8 THR B O 1
ATOM 1382 N N . LEU B 1 9 ? 11.961 77.25 -14.008 1 47.88 9 LEU B N 1
ATOM 1383 C CA . LEU B 1 9 ? 10.977 76.5 -13.266 1 47.88 9 LEU B CA 1
ATOM 1384 C C . LEU B 1 9 ? 11.602 75.188 -12.711 1 47.88 9 LEU B C 1
ATOM 1386 O O . LEU B 1 9 ? 12.047 74.312 -13.477 1 47.88 9 LEU B O 1
ATOM 1390 N N . LEU B 1 10 ? 12.156 75.25 -11.445 1 46.69 10 LEU B N 1
ATOM 1391 C CA . LEU B 1 10 ? 12.602 74.062 -10.703 1 46.69 10 LEU B CA 1
ATOM 1392 C C . LEU B 1 10 ? 11.453 73.062 -10.516 1 46.69 10 LEU B C 1
ATOM 1394 O O . LEU B 1 10 ? 10.461 73.375 -9.859 1 46.69 10 LEU B O 1
ATOM 1398 N N . CYS B 1 11 ? 11.258 72.125 -11.414 1 42.72 11 CYS B N 1
ATOM 1399 C CA . CYS B 1 11 ? 10.352 71 -11.258 1 42.72 11 CYS B CA 1
ATOM 1400 C C . CYS B 1 11 ? 10.773 70.125 -10.078 1 42.72 11 CYS B C 1
ATOM 1402 O O . CYS B 1 11 ? 11.82 69.438 -10.117 1 42.72 11 CYS B O 1
ATOM 1404 N N . THR B 1 12 ? 10.32 70.438 -8.898 1 47.88 12 THR B N 1
ATOM 1405 C CA . THR B 1 12 ? 10.484 69.562 -7.75 1 47.88 12 THR B CA 1
ATOM 1406 C C . THR B 1 12 ? 9.875 68.188 -8.031 1 47.88 12 THR B C 1
ATOM 1408 O O . THR B 1 12 ? 8.664 68.062 -8.242 1 47.88 12 THR B O 1
ATOM 1411 N N . ILE B 1 13 ? 10.641 67.25 -8.492 1 48.59 13 ILE B N 1
ATOM 1412 C CA . ILE B 1 13 ? 10.234 65.812 -8.57 1 48.59 13 ILE B CA 1
ATOM 1413 C C . ILE B 1 13 ? 9.93 65.312 -7.172 1 48.59 13 ILE B C 1
ATOM 1415 O O . ILE B 1 13 ? 10.82 65.25 -6.316 1 48.59 13 ILE B O 1
ATOM 1419 N N . VAL B 1 14 ? 8.719 65.438 -6.695 1 49.5 14 VAL B N 1
ATOM 1420 C CA . VAL B 1 14 ? 8.273 64.75 -5.488 1 49.5 14 VAL B CA 1
ATOM 1421 C C . VAL B 1 14 ? 8.469 63.219 -5.641 1 49.5 14 VAL B C 1
ATOM 1423 O O . VAL B 1 14 ? 7.832 62.594 -6.484 1 49.5 14 VAL B O 1
ATOM 1426 N N . VAL B 1 15 ? 9.641 62.75 -5.273 1 47.97 15 VAL B N 1
ATOM 1427 C CA . VAL B 1 15 ? 9.836 61.312 -5.129 1 47.97 15 VAL B CA 1
ATOM 1428 C C . VAL B 1 15 ? 8.859 60.75 -4.086 1 47.97 15 VAL B C 1
ATOM 1430 O O . VAL B 1 15 ? 8.961 61.094 -2.902 1 47.97 15 VAL B O 1
ATOM 1433 N N . ALA B 1 16 ? 7.641 60.5 -4.492 1 47.53 16 ALA B N 1
ATOM 1434 C CA . ALA B 1 16 ? 6.773 59.688 -3.633 1 47.53 16 ALA B CA 1
ATOM 1435 C C . ALA B 1 16 ? 7.52 58.469 -3.078 1 47.53 16 ALA B C 1
ATOM 1437 O O . ALA B 1 16 ? 7.906 57.594 -3.83 1 47.53 16 ALA B O 1
ATOM 1438 N N . SER B 1 17 ? 8.156 58.625 -1.981 1 45 17 SER B N 1
ATOM 1439 C CA . SER B 1 17 ? 8.617 57.469 -1.261 1 45 17 SER B CA 1
ATOM 1440 C C . SER B 1 17 ? 7.512 56.406 -1.144 1 45 17 SER B C 1
ATOM 1442 O O . SER B 1 17 ? 6.535 56.625 -0.423 1 45 17 SER B O 1
ATOM 1444 N N . ILE B 1 18 ? 7.277 55.719 -2.213 1 47.25 18 ILE B N 1
ATOM 1445 C CA . ILE B 1 18 ? 6.484 54.531 -1.967 1 47.25 18 ILE B CA 1
ATOM 1446 C C . ILE B 1 18 ? 6.992 53.812 -0.712 1 47.25 18 ILE B C 1
ATOM 1448 O O . ILE B 1 18 ? 8.094 53.281 -0.707 1 47.25 18 ILE B O 1
ATOM 1452 N N . ALA B 1 19 ? 6.652 54.25 0.472 1 46.22 19 ALA B N 1
ATOM 1453 C CA . ALA B 1 19 ? 6.836 53.406 1.639 1 46.22 19 ALA B CA 1
ATOM 1454 C C . ALA B 1 19 ? 6.406 51.969 1.34 1 46.22 19 ALA B C 1
ATOM 1456 O O . ALA B 1 19 ? 5.215 51.688 1.167 1 46.22 19 ALA B O 1
ATOM 1457 N N . ILE B 1 20 ? 7.27 51.188 0.72 1 44.91 20 ILE B N 1
ATOM 1458 C CA . ILE B 1 20 ? 7.039 49.75 0.801 1 44.91 20 ILE B CA 1
ATOM 1459 C C . ILE B 1 20 ? 6.672 49.375 2.234 1 44.91 20 ILE B C 1
ATOM 1461 O O . ILE B 1 20 ? 7.492 49.5 3.146 1 44.91 20 ILE B O 1
ATOM 1465 N N . ALA B 1 21 ? 5.496 49.562 2.703 1 44.62 21 ALA B N 1
ATOM 1466 C CA . ALA B 1 21 ? 5.055 48.938 3.943 1 44.62 21 ALA B CA 1
ATOM 1467 C C . ALA B 1 21 ? 5.746 47.594 4.148 1 44.62 21 ALA B C 1
ATOM 1469 O O . ALA B 1 21 ? 5.711 46.719 3.266 1 44.62 21 ALA B O 1
ATOM 1470 N N . PRO B 1 22 ? 6.801 47.375 4.895 1 43.34 22 PRO B N 1
ATOM 1471 C CA . PRO B 1 22 ? 7.488 46.094 5.117 1 43.34 22 PRO B CA 1
ATOM 1472 C C . PRO B 1 22 ? 6.527 44.906 5.188 1 43.34 22 PRO B C 1
ATOM 1474 O O . PRO B 1 22 ? 5.379 45.062 5.605 1 43.34 22 PRO B O 1
ATOM 1477 N N . CYS B 1 23 ? 6.734 43.656 4.512 1 46.28 23 CYS B N 1
ATOM 1478 C CA . CYS B 1 23 ? 6.445 42.25 4.629 1 46.28 23 CYS B CA 1
ATOM 1479 C C . CYS B 1 23 ? 6.34 41.844 6.094 1 46.28 23 CYS B C 1
ATOM 1481 O O . CYS B 1 23 ? 6.711 40.719 6.453 1 46.28 23 CYS B O 1
ATOM 1483 N N . GLU B 1 24 ? 6.316 42.75 7.008 1 52 24 GLU B N 1
ATOM 1484 C CA . GLU B 1 24 ? 6.246 42.531 8.453 1 52 24 GLU B CA 1
ATOM 1485 C C . GLU B 1 24 ? 5.059 41.656 8.836 1 52 24 GLU B C 1
ATOM 1487 O O . GLU B 1 24 ? 5.152 40.875 9.766 1 52 24 GLU B O 1
ATOM 1492 N N . SER B 1 25 ? 3.979 41.875 8.086 1 53.81 25 SER B N 1
ATOM 1493 C CA . SER B 1 25 ? 2.734 41.188 8.453 1 53.81 25 SER B CA 1
ATOM 1494 C C . SER B 1 25 ? 2.842 39.688 8.289 1 53.81 25 SER B C 1
ATOM 1496 O O . SER B 1 25 ? 2.436 38.938 9.164 1 53.81 25 SER B O 1
ATOM 1498 N N . ASP B 1 26 ? 3.66 39.312 7.227 1 66.5 26 ASP B N 1
ATOM 1499 C CA . ASP B 1 26 ? 3.762 37.875 6.953 1 66.5 26 ASP B CA 1
ATOM 1500 C C . ASP B 1 26 ? 4.684 37.188 7.961 1 66.5 26 ASP B C 1
ATOM 1502 O O . ASP B 1 26 ? 4.363 36.125 8.469 1 66.5 26 ASP B O 1
ATOM 1506 N N . ASP B 1 27 ? 5.625 38.094 8.461 1 84.38 27 ASP B N 1
ATOM 1507 C CA . ASP B 1 27 ? 6.59 37.5 9.383 1 84.38 27 ASP B CA 1
ATOM 1508 C C . ASP B 1 27 ? 5.988 37.344 10.773 1 84.38 27 ASP B C 1
ATOM 1510 O O . ASP B 1 27 ? 6.246 36.344 11.461 1 84.38 27 ASP B O 1
ATOM 1514 N N . LYS B 1 28 ? 5.148 38.312 11.07 1 90.94 28 LYS B N 1
ATOM 1515 C CA . LYS B 1 28 ? 4.535 38.219 12.391 1 90.94 28 LYS B CA 1
ATOM 1516 C C . LYS B 1 28 ? 3.525 37.062 12.438 1 90.94 28 LYS B C 1
ATOM 1518 O O . LYS B 1 28 ? 3.475 36.312 13.414 1 90.94 28 LYS B O 1
ATOM 1523 N N . LEU B 1 29 ? 2.785 36.969 11.43 1 95.25 29 LEU B N 1
ATOM 1524 C CA . LEU B 1 29 ? 1.807 35.875 11.344 1 95.25 29 LEU B CA 1
ATOM 1525 C C . LEU B 1 29 ? 2.488 34.531 11.422 1 95.25 29 LEU B C 1
ATOM 1527 O O . LEU B 1 29 ? 2.053 33.656 12.172 1 95.25 29 LEU B O 1
ATOM 1531 N N . ILE B 1 30 ? 3.545 34.375 10.68 1 97.38 30 ILE B N 1
ATOM 1532 C CA . ILE B 1 30 ? 4.281 33.125 10.633 1 97.38 30 ILE B CA 1
ATOM 1533 C C . ILE B 1 30 ? 4.875 32.812 12.008 1 97.38 30 ILE B C 1
ATOM 1535 O O . ILE B 1 30 ? 4.695 31.734 12.547 1 97.38 30 ILE B O 1
ATOM 1539 N N . THR B 1 31 ? 5.512 33.812 12.594 1 96.06 31 THR B N 1
ATOM 1540 C CA . THR B 1 31 ? 6.195 33.625 13.867 1 96.06 31 THR B CA 1
ATOM 1541 C C . THR B 1 31 ? 5.191 33.312 14.977 1 96.06 31 THR B C 1
ATOM 1543 O O . THR B 1 31 ? 5.418 32.406 15.797 1 96.06 31 THR B O 1
ATOM 1546 N N . GLU B 1 32 ? 4.105 33.969 15.031 1 96.94 32 GLU B N 1
ATOM 1547 C CA . GLU B 1 32 ? 3.09 33.75 16.062 1 96.94 32 GLU B CA 1
ATOM 1548 C C . GLU B 1 32 ? 2.434 32.375 15.906 1 96.94 32 GLU B C 1
ATOM 1550 O O . GLU B 1 32 ? 2.26 31.656 16.891 1 96.94 32 GLU B O 1
ATOM 1555 N N . THR B 1 33 ? 2.111 32.125 14.688 1 98.12 33 THR B N 1
ATOM 1556 C CA . THR B 1 33 ? 1.493 30.812 14.422 1 98.12 33 THR B CA 1
ATOM 1557 C C . THR B 1 33 ? 2.453 29.672 14.758 1 98.12 33 THR B C 1
ATOM 1559 O O . THR B 1 33 ? 2.068 28.703 15.414 1 98.12 33 THR B O 1
ATOM 1562 N N . CYS B 1 34 ? 3.674 29.797 14.367 1 98.62 34 CYS B N 1
ATOM 1563 C CA . CYS B 1 34 ? 4.656 28.719 14.531 1 98.62 34 CYS B CA 1
ATOM 1564 C C . CYS B 1 34 ? 5.055 28.562 15.992 1 98.62 34 CYS B C 1
ATOM 1566 O O . CYS B 1 34 ? 5.418 27.469 16.422 1 98.62 34 CYS B O 1
ATOM 1568 N N . SER B 1 35 ? 4.945 29.609 16.766 1 98.56 35 SER B N 1
ATOM 1569 C CA . SER B 1 35 ? 5.316 29.531 18.172 1 98.56 35 SER B CA 1
ATOM 1570 C C . SER B 1 35 ? 4.414 28.562 18.938 1 98.56 35 SER B C 1
ATOM 1572 O O . SER B 1 35 ? 4.785 28.078 20.016 1 98.56 35 SER B O 1
ATOM 1574 N N . LYS B 1 36 ? 3.275 28.25 18.359 1 98.62 36 LYS B N 1
ATOM 1575 C CA . LYS B 1 36 ? 2.295 27.391 19.016 1 98.62 36 LYS B CA 1
ATOM 1576 C C . LYS B 1 36 ? 2.359 25.969 18.469 1 98.62 36 LYS B C 1
ATOM 1578 O O . LYS B 1 36 ? 1.45 25.172 18.703 1 98.62 36 LYS B O 1
ATOM 1583 N N . THR B 1 37 ? 3.395 25.656 17.797 1 98.75 37 THR B N 1
ATOM 1584 C CA . THR B 1 37 ? 3.59 24.297 17.266 1 98.75 37 THR B CA 1
ATOM 1585 C C . THR B 1 37 ? 4.664 23.562 18.062 1 98.75 37 THR B C 1
ATOM 1587 O O . THR B 1 37 ? 5.461 24.188 18.766 1 98.75 37 THR B O 1
ATOM 1590 N N . PRO B 1 38 ? 4.707 22.219 17.906 1 98.75 38 PRO B N 1
ATOM 1591 C CA . PRO B 1 38 ? 5.711 21.469 18.656 1 98.75 38 PRO B CA 1
ATOM 1592 C C . PRO B 1 38 ? 7.129 21.703 18.156 1 98.75 38 PRO B C 1
ATOM 1594 O O . PRO B 1 38 ? 8.102 21.422 18.859 1 98.75 38 PRO B O 1
ATOM 1597 N N . TYR B 1 39 ? 7.281 22.219 16.984 1 98.62 39 TYR B N 1
ATOM 1598 C CA . TYR B 1 39 ? 8.578 22.484 16.375 1 98.62 39 TYR B CA 1
ATOM 1599 C C . TYR B 1 39 ? 8.641 23.875 15.781 1 98.62 39 TYR B C 1
ATOM 1601 O O . TYR B 1 39 ? 8.703 24.047 14.562 1 98.62 39 TYR B O 1
ATOM 1609 N N . PRO B 1 40 ? 8.719 24.906 16.672 1 98.5 40 PRO B N 1
ATOM 1610 C CA . PRO B 1 40 ? 8.57 26.281 16.219 1 98.5 40 PRO B CA 1
ATOM 1611 C C . PRO B 1 40 ? 9.633 26.688 15.195 1 98.5 40 PRO B C 1
ATOM 1613 O O . PRO B 1 40 ? 9.312 27.312 14.18 1 98.5 40 PRO B O 1
ATOM 1616 N N . ALA B 1 41 ? 10.852 26.359 15.453 1 98.06 41 ALA B N 1
ATOM 1617 C CA . ALA B 1 41 ? 11.93 26.766 14.555 1 98.06 41 ALA B CA 1
ATOM 1618 C C . ALA B 1 41 ? 11.789 26.094 13.195 1 98.06 41 ALA B C 1
ATOM 1620 O O . ALA B 1 41 ? 11.945 26.734 12.156 1 98.06 41 ALA B O 1
ATOM 1621 N N . GLN B 1 42 ? 11.5 24.797 13.234 1 98.56 42 GLN B N 1
ATOM 1622 C CA . GLN B 1 42 ? 11.312 24.062 11.984 1 98.56 42 GLN B CA 1
ATOM 1623 C C . GLN B 1 42 ? 10.094 24.562 11.227 1 98.56 42 GLN B C 1
ATOM 1625 O O . GLN B 1 42 ? 10.125 24.688 9.992 1 98.56 42 GLN B O 1
ATOM 1630 N N . CYS B 1 43 ? 9.078 24.844 11.953 1 98.56 43 CYS B N 1
ATOM 1631 C CA . CYS B 1 43 ? 7.867 25.406 11.359 1 98.56 43 CYS B CA 1
ATOM 1632 C C . CYS B 1 43 ? 8.195 26.656 10.555 1 98.56 43 CYS B C 1
ATOM 1634 O O . CYS B 1 43 ? 7.82 26.766 9.383 1 98.56 43 CYS B O 1
ATOM 1636 N N . VAL B 1 44 ? 8.883 27.578 11.148 1 98.12 44 VAL B N 1
ATOM 1637 C CA . VAL B 1 44 ? 9.258 28.812 10.469 1 98.12 44 VAL B CA 1
ATOM 1638 C C . VAL B 1 44 ? 10.094 28.484 9.234 1 98.12 44 VAL B C 1
ATOM 1640 O O . VAL B 1 44 ? 9.859 29.031 8.148 1 98.12 44 VAL B O 1
ATOM 1643 N N . SER B 1 45 ? 11.023 27.609 9.383 1 97.56 45 SER B N 1
ATOM 1644 C CA . SER B 1 45 ? 11.922 27.234 8.289 1 97.56 45 SER B CA 1
ATOM 1645 C C . SER B 1 45 ? 11.141 26.641 7.121 1 97.56 45 SER B C 1
ATOM 1647 O O . SER B 1 45 ? 11.367 27.016 5.969 1 97.56 45 SER B O 1
ATOM 1649 N N . TYR B 1 46 ? 10.234 25.703 7.387 1 97.81 46 TYR B N 1
ATOM 1650 C CA . TYR B 1 46 ? 9.469 25.062 6.328 1 97.81 46 TYR B CA 1
ATOM 1651 C C . TYR B 1 46 ? 8.609 26.078 5.582 1 97.81 46 TYR B C 1
ATOM 1653 O O . TYR B 1 46 ? 8.562 26.062 4.348 1 97.81 46 TYR B O 1
ATOM 1661 N N . ILE B 1 47 ? 7.953 26.906 6.32 1 97.69 47 ILE B N 1
ATOM 1662 C CA . ILE B 1 47 ? 7.027 27.859 5.715 1 97.69 47 ILE B CA 1
ATOM 1663 C C . ILE B 1 47 ? 7.805 28.891 4.902 1 97.69 47 ILE B C 1
ATOM 1665 O O . ILE B 1 47 ? 7.441 29.203 3.764 1 97.69 47 ILE B O 1
ATOM 1669 N N . LYS B 1 48 ? 8.859 29.391 5.391 1 95.75 48 LYS B N 1
ATOM 1670 C CA . LYS B 1 48 ? 9.625 30.438 4.727 1 95.75 48 LYS B CA 1
ATOM 1671 C C . LYS B 1 48 ? 10.352 29.906 3.496 1 95.75 48 LYS B C 1
ATOM 1673 O O . LYS B 1 48 ? 10.727 30.672 2.605 1 95.75 48 LYS B O 1
ATOM 1678 N N . ALA B 1 49 ? 10.539 28.625 3.504 1 95.44 49 ALA B N 1
ATOM 1679 C CA . ALA B 1 49 ? 11.156 28.016 2.33 1 95.44 49 ALA B CA 1
ATOM 1680 C C . ALA B 1 49 ? 10.195 28 1.146 1 95.44 49 ALA B C 1
ATOM 1682 O O . ALA B 1 49 ? 10.609 27.781 0.004 1 95.44 49 ALA B O 1
ATOM 1683 N N . ASN B 1 50 ? 8.992 28.156 1.43 1 93.38 50 ASN B N 1
ATOM 1684 C CA . ASN B 1 50 ? 7.977 28.219 0.383 1 93.38 50 ASN B CA 1
ATOM 1685 C C . ASN B 1 50 ? 7.746 29.656 -0.077 1 93.38 50 ASN B C 1
ATOM 1687 O O . ASN B 1 50 ? 7.352 30.516 0.718 1 93.38 50 ASN B O 1
ATOM 1691 N N . TYR B 1 51 ? 7.863 29.922 -1.319 1 89 51 TYR B N 1
ATOM 1692 C CA . TYR B 1 51 ? 7.789 31.281 -1.854 1 89 51 TYR B CA 1
ATOM 1693 C C . TYR B 1 51 ? 6.387 31.859 -1.683 1 89 51 TYR B C 1
ATOM 1695 O O . TYR B 1 51 ? 6.219 33.062 -1.616 1 89 51 TYR B O 1
ATOM 1703 N N . LYS B 1 52 ? 5.465 30.984 -1.568 1 90.31 52 LYS B N 1
ATOM 1704 C CA . LYS B 1 52 ? 4.086 31.453 -1.412 1 90.31 52 LYS B CA 1
ATOM 1705 C C . LYS B 1 52 ? 3.867 32.062 -0.031 1 90.31 52 LYS B C 1
ATOM 1707 O O . LYS B 1 52 ? 2.846 32.719 0.212 1 90.31 52 LYS B O 1
ATOM 1712 N N . SER B 1 53 ? 4.832 31.891 0.842 1 91 53 SER B N 1
ATOM 1713 C CA . SER B 1 53 ? 4.688 32.375 2.209 1 91 53 SER B CA 1
ATOM 1714 C C . SER B 1 53 ? 4.637 33.906 2.252 1 91 53 SER B C 1
ATOM 1716 O O . SER B 1 53 ? 4.094 34.469 3.193 1 91 53 SER B O 1
ATOM 1718 N N . ASN B 1 54 ? 5.125 34.562 1.263 1 87.69 54 ASN B N 1
ATOM 1719 C CA . ASN B 1 54 ? 5.188 36 1.229 1 87.69 54 ASN B CA 1
ATOM 1720 C C . ASN B 1 54 ? 3.807 36.625 1.016 1 87.69 54 ASN B C 1
ATOM 1722 O O . ASN B 1 54 ? 3.582 37.781 1.35 1 87.69 54 ASN B O 1
ATOM 1726 N N . ASP B 1 55 ? 2.889 35.844 0.548 1 86.44 55 ASP B N 1
ATOM 1727 C CA . ASP B 1 55 ? 1.573 36.375 0.205 1 86.44 55 ASP B CA 1
ATOM 1728 C C . ASP B 1 55 ? 0.475 35.688 1.013 1 86.44 55 ASP B C 1
ATOM 1730 O O . ASP B 1 55 ? -0.71 35.844 0.7 1 86.44 55 ASP B O 1
ATOM 1734 N N . VAL B 1 56 ? 0.936 34.969 2.023 1 90.5 56 VAL B N 1
ATOM 1735 C CA . VAL B 1 56 ? -0.056 34.156 2.721 1 90.5 56 VAL B CA 1
ATOM 1736 C C . VAL B 1 56 ? -0.859 35.031 3.682 1 90.5 56 VAL B C 1
ATOM 1738 O O . VAL B 1 56 ? -0.302 35.906 4.348 1 90.5 56 VAL B O 1
ATOM 1741 N N . LYS B 1 57 ? -2.195 34.844 3.447 1 86.5 57 LYS B N 1
ATOM 1742 C CA . LYS B 1 57 ? -3.08 35.594 4.336 1 86.5 57 LYS B CA 1
ATOM 1743 C C . LYS B 1 57 ? -3.713 34.688 5.379 1 86.5 57 LYS B C 1
ATOM 1745 O O . LYS B 1 57 ? -4.426 33.75 5.035 1 86.5 57 LYS B O 1
ATOM 1750 N N . GLY B 1 58 ? -3.328 34.812 6.66 1 94.69 58 GLY B N 1
ATOM 1751 C CA . GLY B 1 58 ? -3.996 34.156 7.77 1 94.69 58 GLY B CA 1
ATOM 1752 C C . GLY B 1 58 ? -3.443 32.75 8.062 1 94.69 58 GLY B C 1
ATOM 1753 O O . GLY B 1 58 ? -2.547 32.281 7.359 1 94.69 58 GLY B O 1
ATOM 1754 N N . ILE B 1 59 ? -3.979 32.125 9.039 1 97.81 59 ILE B N 1
ATOM 1755 C CA . ILE B 1 59 ? -3.5 30.859 9.562 1 97.81 59 ILE B CA 1
ATOM 1756 C C . ILE B 1 59 ? -3.85 29.734 8.586 1 97.81 59 ILE B C 1
ATOM 1758 O O . ILE B 1 59 ? -3.061 28.812 8.391 1 97.81 59 ILE B O 1
ATOM 1762 N N . ALA B 1 60 ? -5.012 29.828 7.902 1 97.94 60 ALA B N 1
ATOM 1763 C CA . ALA B 1 60 ? -5.426 28.797 6.945 1 97.94 60 ALA B CA 1
ATOM 1764 C C . ALA B 1 60 ? -4.441 28.703 5.785 1 97.94 60 ALA B C 1
ATOM 1766 O O . ALA B 1 60 ? -4.137 27.609 5.312 1 97.94 60 ALA B O 1
ATOM 1767 N N . GLY B 1 61 ? -4.023 29.844 5.32 1 97.62 61 GLY B N 1
ATOM 1768 C CA . GLY B 1 61 ? -3.025 29.844 4.262 1 97.62 61 GLY B CA 1
ATOM 1769 C C . GLY B 1 61 ? -1.729 29.172 4.656 1 97.62 61 GLY B C 1
ATOM 1770 O O . GLY B 1 61 ? -1.105 28.484 3.842 1 97.62 61 GLY B O 1
ATOM 1771 N N . LEU B 1 62 ? -1.303 29.312 5.902 1 98.38 62 LEU B N 1
ATOM 1772 C CA . LEU B 1 62 ? -0.12 28.641 6.418 1 98.38 62 LEU B CA 1
ATOM 1773 C C . LEU B 1 62 ? -0.34 27.125 6.473 1 98.38 62 LEU B C 1
ATOM 1775 O O . LEU B 1 62 ? 0.572 26.359 6.18 1 98.38 62 LEU B O 1
ATOM 1779 N N . GLY B 1 63 ? -1.565 26.781 6.875 1 98.56 63 GLY B N 1
ATOM 1780 C CA . GLY B 1 63 ? -1.919 25.375 6.832 1 98.56 63 GLY B CA 1
ATOM 1781 C C . GLY B 1 63 ? -1.794 24.766 5.445 1 98.56 63 GLY B C 1
ATOM 1782 O O . GLY B 1 63 ? -1.261 23.672 5.285 1 98.56 63 GLY B O 1
ATOM 1783 N N . ILE B 1 64 ? -2.229 25.5 4.418 1 98.56 64 ILE B N 1
ATOM 1784 C CA . ILE B 1 64 ? -2.162 25.047 3.033 1 98.56 64 ILE B CA 1
ATOM 1785 C C . ILE B 1 64 ? -0.703 24.859 2.623 1 98.56 64 ILE B C 1
ATOM 1787 O O . ILE B 1 64 ? -0.341 23.844 2.035 1 98.56 64 ILE B O 1
ATOM 1791 N N . ILE B 1 65 ? 0.109 25.75 2.973 1 98.19 65 ILE B N 1
ATOM 1792 C CA . ILE B 1 65 ? 1.53 25.656 2.654 1 98.19 65 ILE B CA 1
ATOM 1793 C C . ILE B 1 65 ? 2.133 24.422 3.322 1 98.19 65 ILE B C 1
ATOM 1795 O O . ILE B 1 65 ? 2.893 23.688 2.695 1 98.19 65 ILE B O 1
ATOM 1799 N N . MET B 1 66 ? 1.812 24.172 4.566 1 98.69 66 MET B N 1
ATOM 1800 C CA . MET B 1 66 ? 2.369 23.047 5.301 1 98.69 66 MET B CA 1
ATOM 1801 C C . MET B 1 66 ? 1.902 21.719 4.695 1 98.69 66 MET B C 1
ATOM 1803 O O . MET B 1 66 ? 2.67 20.766 4.633 1 98.69 66 MET B O 1
ATOM 1807 N N . ALA B 1 67 ? 0.629 21.641 4.293 1 98.88 67 ALA B N 1
ATOM 1808 C CA . ALA B 1 67 ? 0.137 20.438 3.629 1 98.88 67 ALA B CA 1
ATOM 1809 C C . ALA B 1 67 ? 0.887 20.188 2.326 1 98.88 67 ALA B C 1
ATOM 1811 O O . ALA B 1 67 ? 1.222 19.031 2.008 1 98.88 67 ALA B O 1
ATOM 1812 N N . GLN B 1 68 ? 1.174 21.219 1.637 1 98.62 68 GLN B N 1
ATOM 1813 C CA . GLN B 1 68 ? 1.939 21.094 0.401 1 98.62 68 GLN B CA 1
ATOM 1814 C C . GLN B 1 68 ? 3.375 20.656 0.686 1 98.62 68 GLN B C 1
ATOM 1816 O O . GLN B 1 68 ? 3.951 19.875 -0.065 1 98.62 68 GLN B O 1
ATOM 1821 N N . ASP B 1 69 ? 3.918 21.203 1.709 1 98.62 69 ASP B N 1
ATOM 1822 C CA . ASP B 1 69 ? 5.258 20.781 2.105 1 98.62 69 ASP B CA 1
ATOM 1823 C C . ASP B 1 69 ? 5.293 19.297 2.467 1 98.62 69 ASP B C 1
ATOM 1825 O O . ASP B 1 69 ? 6.262 18.594 2.16 1 98.62 69 ASP B O 1
ATOM 1829 N N . PHE B 1 70 ? 4.273 18.812 3.123 1 98.88 70 PHE B N 1
ATOM 1830 C CA . PHE B 1 70 ? 4.172 17.391 3.418 1 98.88 70 PHE B CA 1
ATOM 1831 C C . PHE B 1 70 ? 4.219 16.562 2.137 1 98.88 70 PHE B C 1
ATOM 1833 O O . PHE B 1 70 ? 4.969 15.594 2.045 1 98.88 70 PHE B O 1
ATOM 1840 N N . GLN B 1 71 ? 3.424 16.984 1.173 1 98.81 71 GLN B N 1
ATOM 1841 C CA . GLN B 1 71 ? 3.402 16.266 -0.093 1 98.81 71 GLN B CA 1
ATOM 1842 C C . GLN B 1 71 ? 4.793 16.203 -0.717 1 98.81 71 GLN B C 1
ATOM 1844 O O . GLN B 1 71 ? 5.23 15.141 -1.171 1 98.81 71 GLN B O 1
ATOM 1849 N N . LEU B 1 72 ? 5.449 17.25 -0.693 1 98.5 72 LEU B N 1
ATOM 1850 C CA . LEU B 1 72 ? 6.77 17.344 -1.304 1 98.5 72 LEU B CA 1
ATOM 1851 C C . LEU B 1 72 ? 7.766 16.438 -0.57 1 98.5 72 LEU B C 1
ATOM 1853 O O . LEU B 1 72 ? 8.477 15.656 -1.197 1 98.5 72 LEU B O 1
ATOM 1857 N N . LYS B 1 73 ? 7.777 16.547 0.757 1 98.75 73 LYS B N 1
ATOM 1858 C CA . LYS B 1 73 ? 8.766 15.82 1.546 1 98.75 73 LYS B CA 1
ATOM 1859 C C . LYS B 1 73 ? 8.445 14.328 1.591 1 98.75 73 LYS B C 1
ATOM 1861 O O . LYS B 1 73 ? 9.344 13.5 1.734 1 98.75 73 LYS B O 1
ATOM 1866 N N . ALA B 1 74 ? 7.203 13.992 1.412 1 98.81 74 ALA B N 1
ATOM 1867 C CA . ALA B 1 74 ? 6.766 12.594 1.468 1 98.81 74 ALA B CA 1
ATOM 1868 C C . ALA B 1 74 ? 7.199 11.836 0.219 1 98.81 74 ALA B C 1
ATOM 1870 O O . ALA B 1 74 ? 7.156 10.602 0.19 1 98.81 74 ALA B O 1
ATOM 1871 N N . GLU B 1 75 ? 7.66 12.516 -0.828 1 98.81 75 GLU B N 1
ATOM 1872 C CA . GLU B 1 75 ? 8.141 11.852 -2.035 1 98.81 75 GLU B CA 1
ATOM 1873 C C . GLU B 1 75 ? 9.438 11.086 -1.768 1 98.81 75 GLU B C 1
ATOM 1875 O O . GLU B 1 75 ? 9.688 10.047 -2.373 1 98.81 75 GLU B O 1
ATOM 1880 N N . ALA B 1 76 ? 10.195 11.578 -0.847 1 98.62 76 ALA B N 1
ATOM 1881 C CA . ALA B 1 76 ? 11.492 10.969 -0.599 1 98.62 76 ALA B CA 1
ATOM 1882 C C . ALA B 1 76 ? 11.336 9.547 -0.059 1 98.62 76 ALA B C 1
ATOM 1884 O O . ALA B 1 76 ? 11.906 8.602 -0.607 1 98.62 76 ALA B O 1
ATOM 1885 N N . PRO B 1 77 ? 10.578 9.312 1.077 1 98.62 77 PRO B N 1
ATOM 1886 C CA . PRO B 1 77 ? 10.406 7.93 1.52 1 98.62 77 PRO B CA 1
ATOM 1887 C C . PRO B 1 77 ? 9.734 7.055 0.465 1 98.62 77 PRO B C 1
ATOM 1889 O O . PRO B 1 77 ? 10.062 5.871 0.336 1 98.62 77 PRO B O 1
ATOM 1892 N N . LYS B 1 78 ? 8.836 7.57 -0.296 1 98.31 78 LYS B N 1
ATOM 1893 C CA . LYS B 1 78 ? 8.203 6.82 -1.376 1 98.31 78 LYS B CA 1
ATOM 1894 C C . LYS B 1 78 ? 9.242 6.32 -2.379 1 98.31 78 LYS B C 1
ATOM 1896 O O . LYS B 1 78 ? 9.211 5.156 -2.777 1 98.31 78 LYS B O 1
ATOM 1901 N N . ASP B 1 79 ? 10.109 7.199 -2.748 1 98.25 79 ASP B N 1
ATOM 1902 C CA . ASP B 1 79 ? 11.133 6.875 -3.742 1 98.25 79 ASP B CA 1
ATOM 1903 C C . ASP B 1 79 ? 12.078 5.801 -3.223 1 98.25 79 ASP B C 1
ATOM 1905 O O . ASP B 1 79 ? 12.43 4.867 -3.949 1 98.25 79 ASP B O 1
ATOM 1909 N N . ILE B 1 80 ? 12.5 5.938 -2.049 1 98.56 80 ILE B N 1
ATOM 1910 C CA . ILE B 1 80 ? 13.414 4.977 -1.445 1 98.56 80 ILE B CA 1
ATOM 1911 C C . ILE B 1 80 ? 12.758 3.602 -1.392 1 98.56 80 ILE B C 1
ATOM 1913 O O . ILE B 1 80 ? 13.352 2.604 -1.803 1 98.56 80 ILE B O 1
ATOM 1917 N N . LEU B 1 81 ? 11.516 3.541 -0.922 1 98.31 81 LEU B N 1
ATOM 1918 C CA . LEU B 1 81 ? 10.789 2.279 -0.802 1 98.31 81 LEU B CA 1
ATOM 1919 C C . LEU B 1 81 ? 10.586 1.639 -2.17 1 98.31 81 LEU B C 1
ATOM 1921 O O . LEU B 1 81 ? 10.797 0.435 -2.334 1 98.31 81 LEU B O 1
ATOM 1925 N N . PHE B 1 82 ? 10.188 2.457 -3.119 1 97.56 82 PHE B N 1
ATOM 1926 C CA . PHE B 1 82 ? 9.945 1.956 -4.465 1 97.56 82 PHE B CA 1
ATOM 1927 C C . PHE B 1 82 ? 11.203 1.313 -5.039 1 97.56 82 PHE B C 1
ATOM 1929 O O . PHE B 1 82 ? 11.148 0.219 -5.605 1 97.56 82 PHE B O 1
ATOM 1936 N N . LYS B 1 83 ? 12.312 1.991 -4.867 1 98.06 83 LYS B N 1
ATOM 1937 C CA . LYS B 1 83 ? 13.578 1.487 -5.395 1 98.06 83 LYS B CA 1
ATOM 1938 C C . LYS B 1 83 ? 13.984 0.188 -4.707 1 98.06 83 LYS B C 1
ATOM 1940 O O . LYS B 1 83 ? 14.43 -0.755 -5.359 1 98.06 83 LYS B O 1
ATOM 1945 N N . MET B 1 84 ? 13.773 0.145 -3.406 1 97.94 84 MET B N 1
ATOM 1946 C CA . MET B 1 84 ? 14.148 -1.056 -2.662 1 97.94 84 MET B CA 1
ATOM 1947 C C . MET B 1 84 ? 13.273 -2.238 -3.07 1 97.94 84 MET B C 1
ATOM 1949 O O . MET B 1 84 ? 13.781 -3.34 -3.295 1 97.94 84 MET B O 1
ATOM 1953 N N . ILE B 1 85 ? 12.031 -2.043 -3.154 1 97.19 85 ILE B N 1
ATOM 1954 C CA . ILE B 1 85 ? 11.086 -3.086 -3.527 1 97.19 85 ILE B CA 1
ATOM 1955 C C . ILE B 1 85 ? 11.398 -3.592 -4.934 1 97.19 85 ILE B C 1
ATOM 1957 O O . ILE B 1 85 ? 11.461 -4.801 -5.168 1 97.19 85 ILE B O 1
ATOM 1961 N N . SER B 1 86 ? 11.648 -2.67 -5.824 1 94.94 86 SER B N 1
ATOM 1962 C CA . SER B 1 86 ? 11.898 -3.002 -7.223 1 94.94 86 SER B CA 1
ATOM 1963 C C . SER B 1 86 ? 13.195 -3.791 -7.379 1 94.94 86 SER B C 1
ATOM 1965 O O . SER B 1 86 ? 13.297 -4.656 -8.25 1 94.94 86 SER B O 1
ATOM 1967 N N . ALA B 1 87 ? 14.125 -3.555 -6.496 1 96.06 87 ALA B N 1
ATOM 1968 C CA . ALA B 1 87 ? 15.414 -4.23 -6.566 1 96.06 87 ALA B CA 1
ATOM 1969 C C . ALA B 1 87 ? 15.391 -5.551 -5.801 1 96.06 87 ALA B C 1
ATOM 1971 O O . ALA B 1 87 ? 16.359 -6.301 -5.809 1 96.06 87 ALA B O 1
ATOM 1972 N N . GLY B 1 88 ? 14.312 -5.836 -5.207 1 94.06 88 GLY B N 1
ATOM 1973 C CA . GLY B 1 88 ? 14.203 -7.062 -4.438 1 94.06 88 GLY B CA 1
ATOM 1974 C C . GLY B 1 88 ? 15.016 -7.039 -3.16 1 94.06 88 GLY B C 1
ATOM 1975 O O . GLY B 1 88 ? 15.398 -8.094 -2.641 1 94.06 88 GLY B O 1
ATOM 1976 N N . LYS B 1 89 ? 15.242 -5.816 -2.719 1 94.81 89 LYS B N 1
ATOM 1977 C CA . LYS B 1 89 ? 16.031 -5.695 -1.497 1 94.81 89 LYS B CA 1
ATOM 1978 C C . LYS B 1 89 ? 15.18 -5.957 -0.261 1 94.81 89 LYS B C 1
ATOM 1980 O O . LYS B 1 89 ? 14.023 -5.531 -0.198 1 94.81 89 LYS B O 1
ATOM 1985 N N . ARG B 1 90 ? 15.781 -6.672 0.721 1 93.38 90 ARG B N 1
ATOM 1986 C CA . ARG B 1 90 ? 15.18 -6.973 2.016 1 93.38 90 ARG B CA 1
ATOM 1987 C C . ARG B 1 90 ? 13.828 -7.664 1.847 1 93.38 90 ARG B C 1
ATOM 1989 O O . ARG B 1 90 ? 12.805 -7.141 2.283 1 93.38 90 ARG B O 1
ATOM 1996 N N . PRO B 1 91 ? 13.891 -8.828 1.248 1 92.75 91 PRO B N 1
ATOM 1997 C CA . PRO B 1 91 ? 12.641 -9.57 1.055 1 92.75 91 PRO B CA 1
ATOM 1998 C C . PRO B 1 91 ? 11.953 -9.922 2.371 1 92.75 91 PRO B C 1
ATOM 2000 O O . PRO B 1 91 ? 10.734 -10.125 2.4 1 92.75 91 PRO B O 1
ATOM 2003 N N . ASP B 1 92 ? 12.656 -9.859 3.518 1 91.62 92 ASP B N 1
ATOM 2004 C CA . ASP B 1 92 ? 12.141 -10.219 4.836 1 91.62 92 ASP B CA 1
ATOM 2005 C C . ASP B 1 92 ? 11.133 -9.188 5.328 1 91.62 92 ASP B C 1
ATOM 2007 O O . ASP B 1 92 ? 10.273 -9.492 6.156 1 91.62 92 ASP B O 1
ATOM 2011 N N . ILE B 1 93 ? 11.203 -7.984 4.781 1 94.69 93 ILE B N 1
ATOM 2012 C CA . ILE B 1 93 ? 10.281 -6.945 5.215 1 94.69 93 ILE B CA 1
ATOM 2013 C C . ILE B 1 93 ? 9.555 -6.363 4.004 1 94.69 93 ILE B C 1
ATOM 2015 O O . ILE B 1 93 ? 9.164 -5.191 4.008 1 94.69 93 ILE B O 1
ATOM 2019 N N . ARG B 1 94 ? 9.414 -7.051 2.953 1 93.75 94 ARG B N 1
ATOM 2020 C CA . ARG B 1 94 ? 8.812 -6.57 1.713 1 93.75 94 ARG B CA 1
ATOM 2021 C C . ARG B 1 94 ? 7.383 -6.109 1.943 1 93.75 94 ARG B C 1
ATOM 2023 O O . ARG B 1 94 ? 6.965 -5.07 1.425 1 93.75 94 ARG B O 1
ATOM 2030 N N . PHE B 1 95 ? 6.664 -6.895 2.684 1 94.12 95 PHE B N 1
ATOM 2031 C CA . PHE B 1 95 ? 5.273 -6.527 2.922 1 94.12 95 PHE B CA 1
ATOM 2032 C C . PHE B 1 95 ? 5.18 -5.172 3.609 1 94.12 95 PHE B C 1
ATOM 2034 O O . PHE B 1 95 ? 4.352 -4.34 3.24 1 94.12 95 PHE B O 1
ATOM 2041 N N . GLU B 1 96 ? 5.996 -4.949 4.613 1 95.94 96 GLU B N 1
ATOM 2042 C CA . GLU B 1 96 ? 6.016 -3.682 5.336 1 95.94 96 GLU B CA 1
ATOM 2043 C C . GLU B 1 96 ? 6.402 -2.525 4.418 1 95.94 96 GLU B C 1
ATOM 2045 O O . GLU B 1 96 ? 5.844 -1.431 4.523 1 95.94 96 GLU B O 1
ATOM 2050 N N . MET B 1 97 ? 7.34 -2.814 3.535 1 97.38 97 MET B N 1
ATOM 2051 C CA . MET B 1 97 ? 7.766 -1.77 2.607 1 97.38 97 MET B CA 1
ATOM 2052 C C . MET B 1 97 ? 6.637 -1.399 1.651 1 97.38 97 MET B C 1
ATOM 2054 O O . MET B 1 97 ? 6.395 -0.217 1.398 1 97.38 97 MET B O 1
ATOM 2058 N N . ILE B 1 98 ? 5.941 -2.355 1.183 1 97.38 98 ILE B N 1
ATOM 2059 C CA . ILE B 1 98 ? 4.816 -2.107 0.287 1 97.38 98 ILE B CA 1
ATOM 2060 C C . ILE B 1 98 ? 3.707 -1.38 1.042 1 97.38 98 ILE B C 1
ATOM 2062 O O . ILE B 1 98 ? 3.096 -0.448 0.513 1 97.38 98 ILE B O 1
ATOM 2066 N N . ALA B 1 99 ? 3.488 -1.809 2.258 1 96.75 99 ALA B N 1
ATOM 2067 C CA . ALA B 1 99 ? 2.479 -1.161 3.092 1 96.75 99 ALA B CA 1
ATOM 2068 C C . ALA B 1 99 ? 2.793 0.319 3.285 1 96.75 99 ALA B C 1
ATOM 2070 O O . ALA B 1 99 ? 1.916 1.172 3.129 1 96.75 99 ALA B O 1
ATOM 2071 N N . CYS B 1 100 ? 4.008 0.564 3.596 1 98 100 CYS B N 1
ATOM 2072 C CA . CYS B 1 100 ? 4.414 1.944 3.834 1 98 100 CYS B CA 1
ATOM 2073 C C . CYS B 1 100 ? 4.363 2.758 2.547 1 98 100 CYS B C 1
ATOM 2075 O O . CYS B 1 100 ? 3.967 3.926 2.561 1 98 100 CYS B O 1
ATOM 2077 N N . LEU B 1 101 ? 4.789 2.168 1.48 1 98.31 101 LEU B N 1
ATOM 2078 C CA . LEU B 1 101 ? 4.676 2.834 0.187 1 98.31 101 LEU B CA 1
ATOM 2079 C C . LEU B 1 101 ? 3.227 3.188 -0.119 1 98.31 101 LEU B C 1
ATOM 2081 O O . LEU B 1 101 ? 2.932 4.309 -0.547 1 98.31 101 LEU B O 1
ATOM 2085 N N . GLY B 1 102 ? 2.311 2.271 0.081 1 97.5 102 GLY B N 1
ATOM 2086 C CA . GLY B 1 102 ? 0.892 2.531 -0.106 1 97.5 102 GLY B CA 1
ATOM 2087 C C . GLY B 1 102 ? 0.367 3.645 0.782 1 97.5 102 GLY B C 1
ATOM 2088 O O . GLY B 1 102 ? -0.422 4.48 0.338 1 97.5 102 GLY B O 1
ATOM 2089 N N . ASN B 1 103 ? 0.803 3.621 1.986 1 97.69 103 ASN B N 1
ATOM 2090 C CA . ASN B 1 103 ? 0.37 4.652 2.922 1 97.69 103 ASN B CA 1
ATOM 2091 C C . ASN B 1 103 ? 0.825 6.039 2.477 1 97.69 103 ASN B C 1
ATOM 2093 O O . ASN B 1 103 ? 0.043 6.992 2.502 1 97.69 103 ASN B O 1
ATOM 2097 N N . TYR B 1 104 ? 2.047 6.113 2.057 1 98.5 104 TYR B N 1
ATOM 2098 C CA . TYR B 1 104 ? 2.533 7.406 1.585 1 98.5 104 TYR B CA 1
ATOM 2099 C C . TYR B 1 104 ? 1.79 7.844 0.329 1 98.5 104 TYR B C 1
ATOM 2101 O O . TYR B 1 104 ? 1.466 9.023 0.171 1 98.5 104 TYR B O 1
ATOM 2109 N N . ASN B 1 105 ? 1.504 6.961 -0.542 1 97.81 105 ASN B N 1
ATOM 2110 C CA . ASN B 1 105 ? 0.704 7.297 -1.715 1 97.81 105 ASN B CA 1
ATOM 2111 C C . ASN B 1 105 ? -0.66 7.859 -1.32 1 97.81 105 ASN B C 1
ATOM 2113 O O . ASN B 1 105 ? -1.109 8.859 -1.879 1 97.81 105 ASN B O 1
ATOM 2117 N N . TYR B 1 106 ? -1.234 7.23 -0.376 1 97.5 106 TYR B N 1
ATOM 2118 C CA . TYR B 1 106 ? -2.551 7.656 0.083 1 97.5 106 TYR B CA 1
ATOM 2119 C C . TYR B 1 106 ? -2.484 9.047 0.706 1 97.5 106 TYR B C 1
ATOM 2121 O O . TYR B 1 106 ? -3.342 9.891 0.441 1 97.5 106 TYR B O 1
ATOM 2129 N N . LEU B 1 107 ? -1.482 9.281 1.532 1 98.56 107 LEU B N 1
ATOM 2130 C CA . LEU B 1 107 ? -1.337 10.57 2.201 1 98.56 107 LEU B CA 1
ATOM 2131 C C . LEU B 1 107 ? -1.088 11.68 1.19 1 98.56 107 LEU B C 1
ATOM 2133 O O . LEU B 1 107 ? -1.664 12.766 1.301 1 98.56 107 LEU B O 1
ATOM 2137 N N . ILE B 1 108 ? -0.3 11.398 0.189 1 98.75 108 ILE B N 1
ATOM 2138 C CA . ILE B 1 108 ? 0.078 12.398 -0.804 1 98.75 108 ILE B CA 1
ATOM 2139 C C . ILE B 1 108 ? -1.101 12.672 -1.735 1 98.75 108 ILE B C 1
ATOM 2141 O O . ILE B 1 108 ? -1.41 13.828 -2.029 1 98.75 108 ILE B O 1
ATOM 2145 N N . ASP B 1 109 ? -1.807 11.672 -2.113 1 97.38 109 ASP B N 1
ATOM 2146 C CA . ASP B 1 109 ? -2.736 11.781 -3.232 1 97.38 109 ASP B CA 1
ATOM 2147 C C . ASP B 1 109 ? -4.156 12.055 -2.74 1 97.38 109 ASP B C 1
ATOM 2149 O O . ASP B 1 109 ? -5.02 12.477 -3.514 1 97.38 109 ASP B O 1
ATOM 2153 N N . THR B 1 110 ? -4.383 11.727 -1.478 1 97.06 110 THR B N 1
ATOM 2154 C CA . THR B 1 110 ? -5.754 11.844 -1.002 1 97.06 110 THR B CA 1
ATOM 2155 C C . THR B 1 110 ? -5.824 12.727 0.24 1 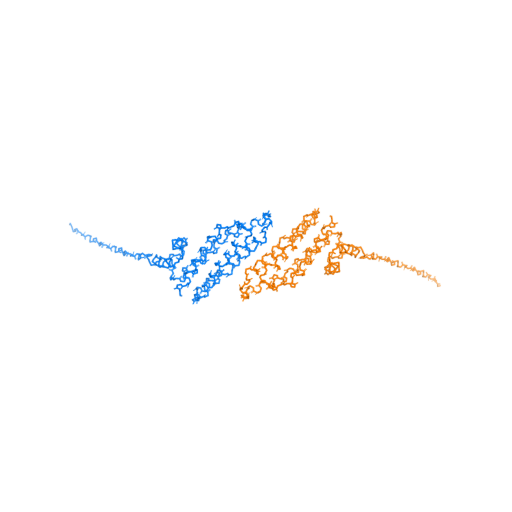97.06 110 THR B C 1
ATOM 2157 O O . THR B 1 110 ? -6.492 13.766 0.236 1 97.06 110 THR B O 1
ATOM 2160 N N . THR B 1 111 ? -5.051 12.422 1.236 1 98.31 111 THR B N 1
ATOM 2161 C CA . THR B 1 111 ? -5.172 13.07 2.539 1 98.31 111 THR B CA 1
ATOM 2162 C C . THR B 1 111 ? -4.805 14.547 2.447 1 98.31 111 THR B C 1
ATOM 2164 O O . THR B 1 111 ? -5.547 15.406 2.926 1 98.31 111 THR B O 1
ATOM 2167 N N . MET B 1 112 ? -3.688 14.844 1.806 1 98.94 112 MET B N 1
ATOM 2168 C CA . MET B 1 112 ? -3.219 16.234 1.786 1 98.94 112 MET B CA 1
ATOM 2169 C C . MET B 1 112 ? -4.086 17.094 0.873 1 98.94 112 MET B C 1
ATOM 2171 O O . MET B 1 112 ? -4.434 18.219 1.221 1 98.94 112 MET B O 1
ATOM 2175 N N . PRO B 1 113 ? -4.508 16.625 -0.285 1 98.88 113 PRO B N 1
ATOM 2176 C CA . PRO B 1 113 ? -5.457 17.422 -1.07 1 98.88 113 PRO B CA 1
ATOM 2177 C C . PRO B 1 113 ? -6.754 17.703 -0.314 1 98.88 113 PRO B C 1
ATOM 2179 O O . PRO B 1 113 ? -7.277 18.812 -0.38 1 98.88 113 PRO B O 1
ATOM 2182 N N . GLU B 1 114 ? -7.219 16.75 0.451 1 98.5 114 GLU B N 1
ATOM 2183 C CA . GLU B 1 114 ? -8.43 16.953 1.238 1 98.5 114 GLU B CA 1
ATOM 2184 C C . GLU B 1 114 ? -8.195 17.953 2.363 1 98.5 114 GLU B C 1
ATOM 2186 O O . GLU B 1 114 ? -9.078 18.766 2.678 1 98.5 114 GLU B O 1
ATOM 2191 N N . ALA B 1 115 ? -7.047 17.891 2.967 1 98.88 115 ALA B N 1
ATOM 2192 C CA . ALA B 1 115 ? -6.695 18.875 3.984 1 98.88 115 ALA B CA 1
ATOM 2193 C C . ALA B 1 115 ? -6.676 20.281 3.398 1 98.88 115 ALA B C 1
ATOM 2195 O O . ALA B 1 115 ? -7.223 21.219 3.992 1 98.88 115 ALA B O 1
ATOM 2196 N N . ILE B 1 116 ? -6.055 20.406 2.258 1 98.88 116 ILE B N 1
ATOM 2197 C CA . ILE B 1 116 ? -5.973 21.688 1.571 1 98.88 116 ILE B CA 1
ATOM 2198 C C . ILE B 1 116 ? -7.379 22.219 1.28 1 98.88 116 ILE B C 1
ATOM 2200 O O . ILE B 1 116 ? -7.684 23.375 1.556 1 98.88 116 ILE B O 1
ATOM 2204 N N . ASP B 1 117 ? -8.219 21.359 0.752 1 98.81 117 ASP B N 1
ATOM 2205 C CA . ASP B 1 117 ? -9.602 21.75 0.471 1 98.81 117 ASP B CA 1
ATOM 2206 C C . ASP B 1 117 ? -10.32 22.188 1.747 1 98.81 117 ASP B C 1
ATOM 2208 O O . ASP B 1 117 ? -11.07 23.156 1.738 1 98.81 117 ASP B O 1
ATOM 2212 N N . ALA B 1 118 ? -10.062 21.438 2.795 1 98.81 118 ALA B N 1
ATOM 2213 C CA . ALA B 1 118 ? -10.695 21.781 4.07 1 98.81 118 ALA B CA 1
ATOM 2214 C C . ALA B 1 118 ? -10.289 23.172 4.527 1 98.81 118 ALA B C 1
ATOM 2216 O O . ALA B 1 118 ? -11.133 23.953 4.992 1 98.81 118 ALA B O 1
ATOM 2217 N N . PHE B 1 119 ? -9.047 23.5 4.406 1 98.69 119 PHE B N 1
ATOM 2218 C CA . PHE B 1 119 ? -8.586 24.844 4.742 1 98.69 119 PHE B CA 1
ATOM 2219 C C . PHE B 1 119 ? -9.266 25.891 3.867 1 98.69 119 PHE B C 1
ATOM 2221 O O . PHE B 1 119 ? -9.734 26.922 4.367 1 98.69 119 PHE B O 1
ATOM 2228 N N . LYS B 1 120 ? -9.344 25.672 2.609 1 98.38 120 LYS B N 1
ATOM 2229 C CA . LYS B 1 120 ? -9.922 26.609 1.654 1 98.38 120 LYS B CA 1
ATOM 2230 C C . LYS B 1 120 ? -11.406 26.828 1.941 1 98.38 120 LYS B C 1
ATOM 2232 O O . LYS B 1 120 ? -11.914 27.938 1.752 1 98.38 120 LYS B O 1
ATOM 2237 N N . LEU B 1 121 ? -12 25.812 2.402 1 98.38 121 LEU B N 1
ATOM 2238 C CA . LEU B 1 121 ? -13.445 25.859 2.598 1 98.38 121 LEU B CA 1
ATOM 2239 C C . LEU B 1 121 ? -13.789 26.344 4.004 1 98.38 121 LEU B C 1
ATOM 2241 O O . LEU B 1 121 ? -14.961 26.422 4.367 1 98.38 121 LEU B O 1
ATOM 2245 N N . GLY B 1 122 ? -12.844 26.609 4.805 1 97.94 122 GLY B N 1
ATOM 2246 C CA . GLY B 1 122 ? -13.078 27.078 6.16 1 97.94 122 GLY B CA 1
ATOM 2247 C C . GLY B 1 122 ? -13.617 26 7.082 1 97.94 122 GLY B C 1
ATOM 2248 O O . GLY B 1 122 ? -14.508 26.266 7.891 1 97.94 122 GLY B O 1
ATOM 2249 N N . LYS B 1 123 ? -13.062 24.797 6.949 1 98.5 123 LYS B N 1
ATOM 2250 C CA . LYS B 1 123 ? -13.43 23.672 7.797 1 98.5 123 LYS B CA 1
ATOM 2251 C C . LYS B 1 123 ? -12.242 23.188 8.625 1 98.5 123 LYS B C 1
ATOM 2253 O O . LYS B 1 123 ? -11.719 22.094 8.398 1 98.5 123 LYS B O 1
ATOM 2258 N N . PRO B 1 124 ? -11.852 23.906 9.688 1 96.94 124 PRO B N 1
ATOM 2259 C CA . PRO B 1 124 ? -10.609 23.625 10.406 1 96.94 124 PRO B CA 1
ATOM 2260 C C . PRO B 1 124 ? -10.617 22.281 11.125 1 96.94 124 PRO B C 1
ATOM 2262 O O . PRO B 1 124 ? -9.578 21.625 11.234 1 96.94 124 PRO B O 1
ATOM 2265 N N . ARG B 1 125 ? -11.766 21.844 11.602 1 98.38 125 ARG B N 1
ATOM 2266 C CA . ARG B 1 125 ? -11.82 20.547 12.266 1 98.38 125 ARG B CA 1
ATOM 2267 C C . ARG B 1 125 ? -11.516 19.422 11.289 1 98.38 125 ARG B C 1
ATOM 2269 O O . ARG B 1 125 ? -10.875 18.438 11.656 1 98.38 125 ARG B O 1
ATOM 2276 N N . LEU B 1 126 ? -11.961 19.609 10.086 1 98.44 126 LEU B N 1
ATOM 2277 C CA . LEU B 1 126 ? -11.672 18.625 9.055 1 98.44 126 LEU B CA 1
ATOM 2278 C C . LEU B 1 126 ? -10.195 18.656 8.672 1 98.44 126 LEU B C 1
ATOM 2280 O O . LEU B 1 126 ? -9.578 17.609 8.469 1 98.44 126 LEU B O 1
ATOM 2284 N N . ALA B 1 127 ? -9.68 19.828 8.539 1 98.81 127 ALA B N 1
ATOM 2285 C CA . ALA B 1 127 ? -8.242 19.969 8.273 1 98.81 127 ALA B CA 1
ATOM 2286 C C . ALA B 1 127 ? -7.418 19.312 9.375 1 98.81 127 ALA B C 1
ATOM 2288 O O . ALA B 1 127 ? -6.441 18.609 9.094 1 98.81 127 ALA B O 1
ATOM 2289 N N . GLU B 1 128 ? -7.848 19.531 10.578 1 98.88 128 GLU B N 1
ATOM 2290 C CA . GLU B 1 128 ? -7.199 18.906 11.727 1 98.88 128 GLU B CA 1
ATOM 2291 C C . GLU B 1 128 ? -7.25 17.375 11.625 1 98.88 128 GLU B C 1
ATOM 2293 O O . GLU B 1 128 ? -6.254 16.703 11.906 1 98.88 128 GLU B O 1
ATOM 2298 N N . ALA B 1 129 ? -8.359 16.891 11.25 1 98.25 129 ALA B N 1
ATOM 2299 C CA . ALA B 1 129 ? -8.531 15.438 11.141 1 98.25 129 ALA B CA 1
ATOM 2300 C C . ALA B 1 129 ? -7.59 14.859 10.086 1 98.25 129 ALA B C 1
ATOM 2302 O O . ALA B 1 129 ? -6.98 13.812 10.305 1 98.25 129 ALA B O 1
ATOM 2303 N N . TYR B 1 130 ? -7.434 15.508 8.961 1 98.56 130 TYR B N 1
ATOM 2304 C CA . TYR B 1 130 ? -6.539 15.031 7.91 1 98.56 130 TYR B CA 1
ATOM 2305 C C . TYR B 1 130 ? -5.082 15.125 8.352 1 98.56 130 TYR B C 1
ATOM 2307 O O . TYR B 1 130 ? -4.281 14.234 8.062 1 98.56 130 TYR B O 1
ATOM 2315 N N . ALA B 1 131 ? -4.766 16.172 9.047 1 98.88 131 ALA B N 1
ATOM 2316 C CA . ALA B 1 131 ? -3.412 16.297 9.578 1 98.88 131 ALA B CA 1
ATOM 2317 C C . ALA B 1 131 ? -3.107 15.18 10.578 1 98.88 131 ALA B C 1
ATOM 2319 O O . ALA B 1 131 ? -2.018 14.602 10.562 1 98.88 131 ALA B O 1
ATOM 2320 N N . ASN B 1 132 ? -4.078 14.93 11.414 1 98.75 132 ASN B N 1
ATOM 2321 C CA . ASN B 1 132 ? -3.922 13.844 12.375 1 98.75 132 ASN B CA 1
ATOM 2322 C C . ASN B 1 132 ? -3.777 12.492 11.672 1 98.75 132 ASN B C 1
ATOM 2324 O O . ASN B 1 132 ? -2.975 11.656 12.094 1 98.75 132 ASN B O 1
ATOM 2328 N N . THR B 1 133 ? -4.555 12.297 10.648 1 98.12 133 THR B N 1
ATOM 2329 C CA . THR B 1 133 ? -4.445 11.094 9.836 1 98.12 133 THR B CA 1
ATOM 2330 C C . THR B 1 133 ? -3.029 10.938 9.281 1 98.12 133 THR B C 1
ATOM 2332 O O . THR B 1 133 ? -2.459 9.844 9.312 1 98.12 133 THR B O 1
ATOM 2335 N N . ALA B 1 134 ? -2.48 12 8.812 1 98.69 134 ALA B N 1
ATOM 2336 C CA . ALA B 1 134 ? -1.122 11.977 8.281 1 98.69 134 ALA B CA 1
ATOM 2337 C C . ALA B 1 134 ? -0.112 11.625 9.367 1 98.69 134 ALA B C 1
ATOM 2339 O O . ALA B 1 134 ? 0.771 10.789 9.156 1 98.69 134 ALA B O 1
ATOM 2340 N N . ALA B 1 135 ? -0.252 12.227 10.531 1 98.75 135 ALA B N 1
ATOM 2341 C CA . ALA B 1 135 ? 0.667 11.961 11.633 1 98.75 135 ALA B CA 1
ATOM 2342 C C . ALA B 1 135 ? 0.605 10.492 12.055 1 98.75 135 ALA B C 1
ATOM 2344 O O . ALA B 1 135 ? 1.641 9.844 12.227 1 98.75 135 ALA B O 1
ATOM 2345 N N . ILE B 1 136 ? -0.561 9.984 12.156 1 97.88 136 ILE B N 1
ATOM 2346 C CA . ILE B 1 136 ? -0.754 8.594 12.539 1 97.88 136 ILE B CA 1
ATOM 2347 C C . ILE B 1 136 ? -0.212 7.672 11.453 1 97.88 136 ILE B C 1
ATOM 2349 O O . ILE B 1 136 ? 0.465 6.684 11.742 1 97.88 136 ILE B O 1
ATOM 2353 N N . GLY B 1 137 ? -0.509 8.008 10.18 1 97.44 137 GLY B N 1
ATOM 2354 C CA . GLY B 1 137 ? -0.032 7.211 9.062 1 97.44 137 GLY B CA 1
ATOM 2355 C C . GLY B 1 137 ? 1.479 7.074 9.023 1 97.44 137 GLY B C 1
ATOM 2356 O O . GLY B 1 137 ? 2.006 5.977 8.844 1 97.44 137 GLY B O 1
ATOM 2357 N N . VAL B 1 138 ? 2.154 8.102 9.234 1 98.12 138 VAL B N 1
ATOM 2358 C CA . VAL B 1 138 ? 3.613 8.094 9.203 1 98.12 138 VAL B CA 1
ATOM 2359 C C . VAL B 1 138 ? 4.148 7.32 10.406 1 98.12 138 VAL B C 1
ATOM 2361 O O . VAL B 1 138 ? 5.102 6.551 10.289 1 98.12 138 VAL B O 1
ATOM 2364 N N . SER B 1 139 ? 3.535 7.586 11.539 1 97.06 139 SER B N 1
ATOM 2365 C CA . SER B 1 139 ? 3.938 6.859 12.742 1 97.06 139 SER B CA 1
ATOM 2366 C C . SER B 1 139 ? 3.789 5.352 12.555 1 97.06 139 SER B C 1
ATOM 2368 O O . SER B 1 139 ? 4.66 4.582 12.961 1 97.06 139 SER B O 1
ATOM 2370 N N . ASN B 1 140 ? 2.723 4.938 11.914 1 95.12 140 ASN B N 1
ATOM 2371 C CA . ASN B 1 140 ? 2.494 3.521 11.641 1 95.12 140 ASN B CA 1
ATOM 2372 C C . ASN B 1 140 ? 3.547 2.955 10.688 1 95.12 140 ASN B C 1
ATOM 2374 O O . ASN B 1 140 ? 4.012 1.829 10.875 1 95.12 140 ASN B O 1
ATOM 2378 N N . CYS B 1 141 ? 3.918 3.723 9.727 1 95.88 141 CYS B N 1
ATOM 2379 C CA . CYS B 1 141 ? 4.973 3.285 8.812 1 95.88 141 CYS B CA 1
ATOM 2380 C C . CYS B 1 141 ? 6.266 3.004 9.57 1 95.88 141 CYS B C 1
ATOM 2382 O O . CYS B 1 141 ? 6.945 2.016 9.297 1 95.88 141 CYS B O 1
ATOM 2384 N N . GLU B 1 142 ? 6.586 3.812 10.531 1 95.75 142 GLU B N 1
ATOM 2385 C CA . GLU B 1 142 ? 7.809 3.629 11.305 1 95.75 142 GLU B CA 1
ATOM 2386 C C . GLU B 1 142 ? 7.703 2.414 12.227 1 95.75 142 GLU B C 1
ATOM 2388 O O . GLU B 1 142 ? 8.625 1.602 12.297 1 95.75 142 GLU B O 1
ATOM 2393 N N . LYS B 1 143 ? 6.609 2.213 12.812 1 94.12 143 LYS B N 1
ATOM 2394 C CA . LYS B 1 143 ? 6.453 1.242 13.898 1 94.12 143 LYS B CA 1
ATOM 2395 C C . LYS B 1 143 ? 6.199 -0.158 13.344 1 94.12 143 LYS B C 1
ATOM 2397 O O . LYS B 1 143 ? 6.441 -1.153 14.031 1 94.12 143 LYS B O 1
ATOM 2402 N N . ARG B 1 144 ? 5.793 -0.21 12.133 1 89.12 144 ARG B N 1
ATOM 2403 C CA . ARG B 1 144 ? 5.297 -1.494 11.641 1 89.12 144 ARG B CA 1
ATOM 2404 C C . ARG B 1 144 ? 6.418 -2.305 11 1 89.12 144 ARG B C 1
ATOM 2406 O O . ARG B 1 144 ? 6.207 -3.445 10.586 1 89.12 144 ARG B O 1
ATOM 2413 N N . PHE B 1 145 ? 7.547 -1.739 10.906 1 91.19 145 PHE B N 1
ATOM 2414 C CA . PHE B 1 145 ? 8.695 -2.527 10.477 1 91.19 145 PHE B CA 1
ATOM 2415 C C . PHE B 1 145 ? 9.188 -3.424 11.602 1 91.19 145 PHE B C 1
ATOM 2417 O O . PHE B 1 145 ? 9.219 -3.01 12.766 1 91.19 145 PHE B O 1
ATOM 2424 N N . ASN B 1 146 ? 9.281 -4.719 11.195 1 79.25 146 ASN B N 1
ATOM 2425 C CA . ASN B 1 146 ? 9.969 -5.59 12.141 1 79.25 146 ASN B CA 1
ATOM 2426 C C . ASN B 1 146 ? 11.438 -5.207 12.297 1 79.25 146 ASN B C 1
ATOM 2428 O O . ASN B 1 146 ? 12.258 -5.527 11.43 1 79.25 146 ASN B O 1
ATOM 2432 N N . GLY B 1 147 ? 11.703 -4.414 13.305 1 78.88 147 GLY B N 1
ATOM 2433 C CA . GLY B 1 147 ? 13.047 -3.871 13.461 1 78.88 147 GLY B CA 1
ATOM 2434 C C . GLY B 1 147 ? 13.164 -2.432 12.992 1 78.88 147 GLY B C 1
ATOM 2435 O O . GLY B 1 147 ? 12.227 -1.644 13.156 1 78.88 147 GLY B O 1
ATOM 2436 N N . LYS B 1 148 ? 14.398 -2.242 12.398 1 86.88 148 LYS B N 1
ATOM 2437 C CA . LYS B 1 148 ? 14.648 -0.853 12.023 1 86.88 148 LYS B CA 1
ATOM 2438 C C . LYS B 1 148 ? 14.062 -0.541 10.648 1 86.88 148 LYS B C 1
ATOM 2440 O O . LYS B 1 148 ? 14.266 -1.3 9.703 1 86.88 148 LYS B O 1
ATOM 2445 N N . SER B 1 149 ? 13.328 0.52 10.562 1 95.5 149 SER B N 1
ATOM 2446 C CA . SER B 1 149 ? 12.797 1.011 9.289 1 95.5 149 SER B CA 1
ATOM 2447 C C . SER B 1 149 ? 13.914 1.538 8.398 1 95.5 149 SER B C 1
ATOM 2449 O O . SER B 1 149 ? 14.812 2.24 8.859 1 95.5 149 SER B O 1
ATOM 2451 N N . PRO B 1 150 ? 13.867 1.188 7.156 1 96.69 150 PRO B N 1
ATOM 2452 C CA . PRO B 1 150 ? 14.875 1.719 6.234 1 96.69 150 PRO B CA 1
ATOM 2453 C C . PRO B 1 150 ? 14.656 3.193 5.902 1 96.69 150 PRO B C 1
ATOM 2455 O O . PRO B 1 150 ? 15.453 3.795 5.184 1 96.69 150 PRO B O 1
ATOM 2458 N N . ILE B 1 151 ? 13.531 3.754 6.418 1 98.06 151 ILE B N 1
ATOM 2459 C CA . ILE B 1 151 ? 13.219 5.133 6.047 1 98.06 151 ILE B CA 1
ATOM 2460 C C . ILE B 1 151 ? 12.977 5.961 7.309 1 98.06 151 ILE B C 1
ATOM 2462 O O . ILE B 1 151 ? 12.133 6.859 7.312 1 98.06 151 ILE B O 1
ATOM 2466 N N . THR B 1 152 ? 13.625 5.672 8.344 1 98.06 152 THR B N 1
ATOM 2467 C CA . THR B 1 152 ? 13.43 6.332 9.633 1 98.06 152 THR B CA 1
ATOM 2468 C C . THR B 1 152 ? 13.656 7.836 9.5 1 98.06 152 THR B C 1
ATOM 2470 O O . THR B 1 152 ? 12.859 8.633 10.008 1 98.06 152 THR B O 1
ATOM 2473 N N . ASN B 1 153 ? 14.727 8.219 8.828 1 97.75 153 ASN B N 1
ATOM 2474 C CA . ASN B 1 153 ? 15.016 9.641 8.695 1 97.75 153 ASN B CA 1
ATOM 2475 C C . ASN B 1 153 ? 13.898 10.383 7.961 1 97.75 153 ASN B C 1
ATOM 2477 O O . ASN B 1 153 ? 13.469 11.453 8.391 1 97.75 153 ASN B O 1
ATOM 2481 N N . GLN B 1 154 ? 13.461 9.836 6.871 1 98.5 154 GLN B N 1
ATOM 2482 C CA . GLN B 1 154 ? 12.383 10.445 6.094 1 98.5 154 GLN B CA 1
ATOM 2483 C C . GLN B 1 154 ? 11.07 10.438 6.875 1 98.5 154 GLN B C 1
ATOM 2485 O O . GLN B 1 154 ? 10.297 11.398 6.801 1 98.5 154 GLN B O 1
ATOM 2490 N N . ASN B 1 155 ? 10.828 9.383 7.66 1 98.19 155 ASN B N 1
ATOM 2491 C CA . ASN B 1 155 ? 9.656 9.336 8.523 1 98.19 155 ASN B CA 1
ATOM 2492 C C . ASN B 1 155 ? 9.672 10.453 9.562 1 98.19 155 ASN B C 1
ATOM 2494 O O . ASN B 1 155 ? 8.641 11.062 9.844 1 98.19 155 ASN B O 1
ATOM 2498 N N . ASN B 1 156 ? 10.812 10.656 10.125 1 97.69 156 ASN B N 1
ATOM 2499 C CA . ASN B 1 156 ? 10.93 11.711 11.125 1 97.69 156 ASN B CA 1
ATOM 2500 C C . ASN B 1 156 ? 10.57 13.078 10.547 1 97.69 156 ASN B C 1
ATOM 2502 O O . ASN B 1 156 ? 9.828 13.844 11.172 1 97.69 156 ASN B O 1
ATOM 2506 N N . ILE B 1 157 ? 11.039 13.367 9.391 1 98.56 157 ILE B N 1
ATOM 2507 C CA . ILE B 1 157 ? 10.781 14.648 8.742 1 98.56 157 ILE B CA 1
ATOM 2508 C C . ILE B 1 157 ? 9.289 14.797 8.453 1 98.56 157 ILE B C 1
ATOM 2510 O O . ILE B 1 157 ? 8.68 15.797 8.82 1 98.56 157 ILE B O 1
ATOM 2514 N N . THR B 1 158 ? 8.711 13.805 7.812 1 98.81 158 THR B N 1
ATOM 2515 C CA . THR B 1 158 ? 7.301 13.898 7.434 1 98.81 158 THR B CA 1
ATOM 2516 C C . THR B 1 158 ? 6.406 13.891 8.664 1 98.81 158 THR B C 1
ATOM 2518 O O . THR B 1 158 ? 5.359 14.547 8.688 1 98.81 158 THR B O 1
ATOM 2521 N N . HIS B 1 159 ? 6.832 13.148 9.703 1 98.75 159 HIS B N 1
ATOM 2522 C CA . HIS B 1 159 ? 6.074 13.156 10.945 1 98.75 159 HIS B CA 1
ATOM 2523 C C . HIS B 1 159 ? 6.086 14.547 11.586 1 98.75 159 HIS B C 1
ATOM 2525 O O . HIS B 1 159 ? 5.051 15.023 12.055 1 98.75 159 HIS B O 1
ATOM 2531 N N . GLU B 1 160 ? 7.227 15.133 11.617 1 98.75 160 GLU B N 1
ATOM 2532 C CA . GLU B 1 160 ? 7.371 16.5 12.133 1 98.75 160 GLU B CA 1
ATOM 2533 C C . GLU B 1 160 ? 6.453 17.453 11.383 1 98.75 160 GLU B C 1
ATOM 2535 O O . GLU B 1 160 ? 5.734 18.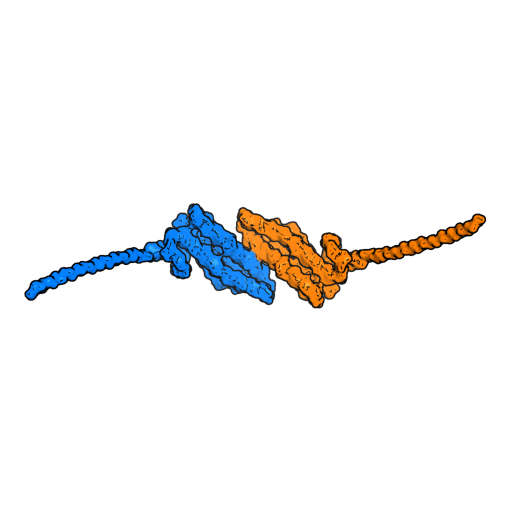25 12.008 1 98.75 160 GLU B O 1
ATOM 2540 N N . ILE B 1 161 ? 6.422 17.406 10.117 1 98.94 161 ILE B N 1
ATOM 2541 C CA . ILE B 1 161 ? 5.605 18.297 9.289 1 98.94 161 ILE B CA 1
ATOM 2542 C C . ILE B 1 161 ? 4.129 18.047 9.578 1 98.94 161 ILE B C 1
ATOM 2544 O O . ILE B 1 161 ? 3.348 19 9.703 1 98.94 161 ILE B O 1
ATOM 2548 N N . ALA B 1 162 ? 3.77 16.781 9.703 1 98.94 162 ALA B N 1
ATOM 2549 C CA . ALA B 1 162 ? 2.377 16.453 9.992 1 98.94 162 ALA B CA 1
ATOM 2550 C C . ALA B 1 162 ? 1.944 17.031 11.336 1 98.94 162 ALA B C 1
ATOM 2552 O O . ALA B 1 162 ? 0.831 17.531 11.469 1 98.94 162 ALA B O 1
ATOM 2553 N N . LEU B 1 163 ? 2.82 16.953 12.32 1 98.94 163 LEU B N 1
ATOM 2554 C CA . LEU B 1 163 ? 2.492 17.484 13.641 1 98.94 163 LEU B CA 1
ATOM 2555 C C . LEU B 1 163 ? 2.391 19 13.602 1 98.94 163 LEU B C 1
ATOM 2557 O O . LEU B 1 163 ? 1.545 19.594 14.289 1 98.94 163 LEU B O 1
ATOM 2561 N N . ILE B 1 164 ? 3.229 19.656 12.875 1 98.94 164 ILE B N 1
ATOM 2562 C CA . ILE B 1 164 ? 3.129 21.109 12.695 1 98.94 164 ILE B CA 1
ATOM 2563 C C . ILE B 1 164 ? 1.804 21.453 12.016 1 98.94 164 ILE B C 1
ATOM 2565 O O . ILE B 1 164 ? 1.087 22.344 12.469 1 98.94 164 ILE B O 1
ATOM 2569 N N . LEU B 1 165 ? 1.482 20.781 10.969 1 98.94 165 LEU B N 1
ATOM 2570 C CA . LEU B 1 165 ? 0.225 20.984 10.258 1 98.94 165 LEU B CA 1
ATOM 2571 C C . LEU B 1 165 ? -0.964 20.828 11.195 1 98.94 165 LEU B C 1
ATOM 2573 O O . LEU B 1 165 ? -1.898 21.625 11.164 1 98.94 165 LEU B O 1
ATOM 2577 N N . LEU B 1 166 ? -0.894 19.781 12.008 1 98.94 166 LEU B N 1
ATOM 2578 C CA . LEU B 1 166 ? -1.944 19.516 12.984 1 98.94 166 LEU B CA 1
ATOM 2579 C C . LEU B 1 166 ? -2.107 20.688 13.945 1 98.94 166 LEU B C 1
ATOM 2581 O O . LEU B 1 166 ? -3.229 21.141 14.188 1 98.94 166 LEU B O 1
ATOM 2585 N N . ALA B 1 167 ? -1.049 21.141 14.453 1 98.94 167 ALA B N 1
ATOM 2586 C CA . ALA B 1 167 ? -1.074 22.25 15.398 1 98.94 167 ALA B CA 1
ATOM 2587 C C . ALA B 1 167 ? -1.585 23.531 14.742 1 98.94 167 ALA B C 1
ATOM 2589 O O . ALA B 1 167 ? -2.291 24.312 15.375 1 98.94 167 ALA B O 1
ATOM 2590 N N . ILE B 1 168 ? -1.234 23.766 13.508 1 98.81 168 ILE B N 1
ATOM 2591 C CA . ILE B 1 168 ? -1.711 24.938 12.789 1 98.81 168 ILE B CA 1
ATOM 2592 C C . ILE B 1 168 ? -3.227 24.875 12.617 1 98.81 168 ILE B C 1
ATOM 2594 O O . ILE B 1 168 ? -3.934 25.844 12.852 1 98.81 168 ILE B O 1
ATOM 2598 N N . ALA B 1 169 ? -3.691 23.75 12.242 1 98.88 169 ALA B N 1
ATOM 2599 C CA . ALA B 1 169 ? -5.133 23.578 12.062 1 98.88 169 ALA B CA 1
ATOM 2600 C C . ALA B 1 169 ? -5.883 23.859 13.359 1 98.88 169 ALA B C 1
ATOM 2602 O O . ALA B 1 169 ? -6.98 24.422 13.344 1 98.88 169 ALA B O 1
ATOM 2603 N N . LYS B 1 170 ? -5.305 23.531 14.469 1 98.69 170 LYS B N 1
ATOM 2604 C CA . LYS B 1 170 ? -5.941 23.656 15.773 1 98.69 170 LYS B CA 1
ATOM 2605 C C . LYS B 1 170 ? -6.062 25.125 16.188 1 98.69 170 LYS B C 1
ATOM 2607 O O . LYS B 1 170 ? -6.789 25.453 17.125 1 98.69 170 LYS B O 1
ATOM 2612 N N . GLN B 1 171 ? -5.359 25.953 15.555 1 98.44 171 GLN B N 1
ATOM 2613 C CA . GLN B 1 171 ? -5.375 27.375 15.914 1 98.44 171 GLN B CA 1
ATOM 2614 C C . GLN B 1 171 ? -6.539 28.094 15.242 1 98.44 171 GLN B C 1
ATOM 2616 O O . GLN B 1 171 ? -6.77 29.281 15.492 1 98.44 171 GLN B O 1
ATOM 2621 N N . LEU B 1 172 ? -7.227 27.438 14.375 1 97.19 172 LEU B N 1
ATOM 2622 C CA . LEU B 1 172 ? -8.359 28.016 13.656 1 97.19 172 LEU B CA 1
ATOM 2623 C C . LEU B 1 172 ? -9.664 27.719 14.391 1 97.19 172 LEU B C 1
ATOM 2625 O O . LEU B 1 172 ? -9.797 26.688 15.047 1 97.19 172 LEU B O 1
#

Solvent-accessible surface area (backbone atoms only — not comparable to full-atom values): 18498 Å² total; per-residue (Å²): 127,90,73,78,79,82,81,78,80,80,79,76,77,75,76,74,72,73,71,70,72,72,76,53,65,39,50,50,52,45,51,59,57,22,64,67,28,93,45,33,70,58,43,46,52,59,47,66,70,36,78,66,43,77,72,43,65,64,65,50,40,51,33,40,51,40,38,51,48,39,44,60,56,44,45,54,46,38,50,53,38,52,52,34,58,75,68,59,50,62,70,92,47,41,67,48,43,36,19,36,37,29,44,47,50,44,38,48,72,44,38,31,56,48,24,39,49,22,38,76,69,70,34,36,70,56,20,25,49,34,22,46,48,45,29,50,52,39,51,47,48,49,65,61,31,92,65,81,44,96,44,51,69,47,38,52,52,42,31,51,44,20,47,38,30,25,38,45,24,66,73,98,133,85,81,78,80,79,80,79,77,81,76,78,77,78,76,74,72,73,72,72,73,72,74,54,65,38,51,49,52,46,51,58,56,21,64,65,29,93,45,33,70,59,43,45,51,58,48,66,70,35,78,65,44,77,71,44,66,64,66,50,42,52,33,39,52,40,40,51,48,38,43,59,55,44,47,53,45,40,51,54,39,50,53,35,58,74,68,60,49,61,71,90,48,41,67,47,42,37,21,36,37,30,44,46,50,44,39,49,71,44,38,32,55,51,23,38,50,21,38,75,68,71,33,36,70,56,20,26,50,33,22,48,49,43,28,50,51,38,50,48,46,49,65,59,30,91,62,81,45,93,46,50,70,49,38,52,52,41,32,51,44,22,47,36,32,25,37,45,24,66,73,98

Radius of gyration: 34.16 Å; Cα contacts (8 Å, |Δi|>4): 422; chains: 2; bounding box: 53×140×101 Å

Foldseek 3Di:
DPPPPDPPPPPPPPPPPPPPVPLVVLVVQQQVLLVQFPHSVVSSVQLVVDPCSSVADHLLSSLLSLLVSLLVLLVVLLVVLVVCLVVCHPVVQNVLSVLLNVLSCCLNPPLSVQLNVCSVVVNLVSNLVSLVSQLVSLVCSQPVGPPGRPCVVSSVVSNSSSRSSNSSSVVD/DPPPDPPPPPPPPPPPPPPPVDLVVLLVQQQVLLVQFPHSVVSSVQLVVDPCSSVQDHLLSSLLSLLVSLLVLLVVLLVVLVVCLVVCHPVVQNVLSVLLNVLSCCLNPPLSVQLNVCSVVVNLVSVLVSLVSQLVSLVCSCPVGPPGDPCVVSSVVSNSSSRSSNSSSVVD

Secondary structure (DSSP, 8-state):
-------------------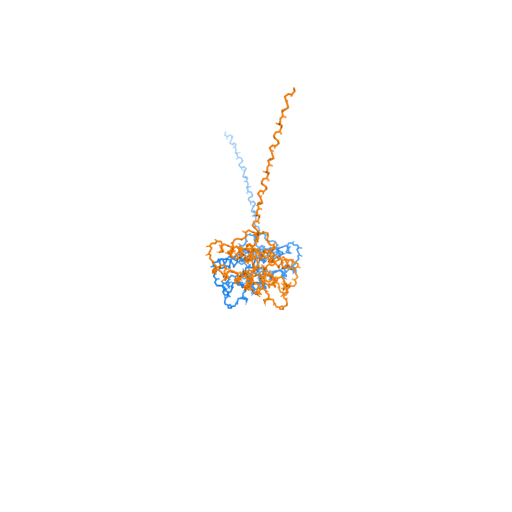---THHHHHHHHHHHTTSSSHHHHHHHHHTSGGGGG--HHHHHHHHHHHHHHHHHHHHHHHHHHHHHTT--GGGHHHHHHHHHHHHHIIIIIHHHHHHHHHTT-HHHHHHHHHHHHHHHHHHHHTSSSS-TTHHHHHHHHHHHHHHHHHHHT-/----------------------THHHHHHHHHHHTTSS-HHHHHHHHHTSGGGGG--HHHHHHHHHHHHHHHHHHHHHHHHHHHHHTT--GGGHHHHHHHHHHHHHIIIIIHHHHHHHHHTT-HHHHHHHHHHHHHHHHHHHHTSSSS-TTHHHHHHHHHHHHHHHHHHHT-

Sequence (344 aa):
MKHFSLNTLLCTIVVASIAIAPCESDDKLITETCSKTPYPAQCVSYIKANYKSNDVKGIAGLGIIMAQDFQLKAEAPKDILFKMISAGKRPDIRFEMIACLGNYNYLIDTTMPEAIDAFKLGKPRLAEAYANTAAIGVSNCEKRFNGKSPITNQNNITHEIALILLAIAKQLMKHFSLNTLLCTIVVASIAIAPCESDDKLITETCSKTPYPAQCVSYIKANYKSNDVKGIAGLGIIMAQDFQLKAEAPKDILFKMISAGKRPDIRFEMIACLGNYNYLIDTTMPEAIDAFKLGKPRLAEAYANTAAIGVSNCEKRFNGKSPITNQNNITHEIALILLAIAKQL

InterPro domains:
  IPR006501 Pectinesterase inhibitor domain [PF04043] (28-168)
  IPR006501 Pectinesterase inhibitor domain [SM00856] (25-168)
  IPR006501 Pectinesterase inhibitor domain [TIGR01614] (4-172)
  IPR035513 Invertase/pectin methylesterase inhibitor domain superfamily [G3DSA:1.20.140.40] (25-172)
  IPR035513 Invertase/pectin methylesterase inhibitor domain superfamily [SSF101148] (27-172)
  IPR052421 Plant Cell Wall Enzyme Inhibitor [PTHR36710] (2-172)

Organism: Arachis hypogaea (NCBI:txid3818)